Protein AF-X1L7J1-F1 (afdb_monomer_lite)

pLDDT: mean 72.81, std 17.95, range [30.34, 95.06]

Structure (mmCIF, N/CA/C/O backbone):
data_AF-X1L7J1-F1
#
_entry.id   AF-X1L7J1-F1
#
loop_
_atom_site.group_PDB
_atom_site.id
_atom_site.type_symbol
_atom_site.label_atom_id
_atom_site.label_alt_id
_atom_site.label_comp_id
_atom_site.label_asym_id
_atom_site.label_entity_id
_atom_site.label_seq_id
_atom_site.pdbx_PDB_ins_code
_atom_site.Cartn_x
_atom_site.Cartn_y
_atom_site.Cartn_z
_atom_site.occupancy
_atom_site.B_iso_or_equiv
_atom_site.auth_seq_id
_atom_site.auth_comp_id
_atom_site.auth_asym_id
_atom_site.auth_atom_id
_atom_site.pdbx_PDB_model_num
ATOM 1 N N . MET A 1 1 ? -18.473 1.301 -6.097 1.00 30.34 1 MET A N 1
ATOM 2 C CA . MET A 1 1 ? -18.808 -0.123 -5.859 1.00 30.34 1 MET A CA 1
ATOM 3 C C . MET A 1 1 ? -17.600 -0.811 -5.237 1.00 30.34 1 MET A C 1
ATOM 5 O O . MET A 1 1 ? -16.580 -0.928 -5.902 1.00 30.34 1 MET A O 1
ATOM 9 N N . ASN A 1 2 ? -17.683 -1.177 -3.953 1.00 40.56 2 ASN A N 1
ATOM 10 C CA . ASN A 1 2 ? -16.621 -1.883 -3.228 1.00 40.56 2 ASN A CA 1
ATOM 11 C C . ASN A 1 2 ? -16.881 -3.390 -3.310 1.00 40.56 2 ASN A C 1
ATOM 13 O O . ASN A 1 2 ? -17.842 -3.888 -2.729 1.00 40.56 2 ASN A O 1
ATOM 17 N N . GLU A 1 3 ? -16.037 -4.103 -4.049 1.00 46.47 3 GLU A N 1
ATOM 18 C CA . GLU A 1 3 ? -16.047 -5.565 -4.105 1.00 46.47 3 GLU A CA 1
ATOM 19 C C . GLU A 1 3 ? -15.583 -6.123 -2.753 1.00 46.47 3 GLU A C 1
ATOM 21 O O . GLU A 1 3 ? -14.427 -5.958 -2.358 1.00 46.47 3 GLU A O 1
ATOM 26 N N . LYS A 1 4 ? -16.515 -6.749 -2.026 1.00 43.47 4 LYS A N 1
ATOM 27 C CA . LYS A 1 4 ? -16.249 -7.493 -0.794 1.00 43.47 4 LYS A CA 1
ATOM 28 C C . LYS A 1 4 ? -15.445 -8.742 -1.152 1.00 43.47 4 LYS A C 1
ATOM 30 O O . LYS A 1 4 ? -16.001 -9.724 -1.636 1.00 43.47 4 LYS A O 1
ATOM 35 N N . THR A 1 5 ? -14.142 -8.721 -0.908 1.00 48.12 5 THR A N 1
ATOM 36 C CA . THR A 1 5 ? -13.304 -9.923 -0.953 1.00 48.12 5 THR A CA 1
ATOM 37 C C . THR A 1 5 ? -13.674 -10.800 0.245 1.00 48.12 5 THR A C 1
ATOM 39 O O . THR A 1 5 ? -13.237 -10.542 1.364 1.00 48.12 5 THR A O 1
ATOM 42 N N . LYS A 1 6 ? -14.561 -11.781 0.032 1.00 44.31 6 LYS A N 1
ATOM 43 C CA . LYS A 1 6 ? -14.998 -12.735 1.059 1.00 44.31 6 LYS A CA 1
ATOM 44 C C . LYS A 1 6 ? -13.890 -13.755 1.341 1.00 44.31 6 LYS A C 1
ATOM 46 O O . LYS A 1 6 ? -13.723 -14.712 0.594 1.00 44.31 6 LYS A O 1
ATOM 51 N N . THR A 1 7 ? -13.222 -13.594 2.473 1.00 47.16 7 THR A N 1
ATOM 52 C CA . THR A 1 7 ? -12.577 -14.681 3.219 1.00 47.16 7 THR A CA 1
ATOM 53 C C . THR A 1 7 ? -13.274 -14.733 4.578 1.00 47.16 7 THR A C 1
ATOM 55 O O . THR A 1 7 ? -13.132 -13.814 5.372 1.00 47.16 7 THR A O 1
ATOM 58 N N . GLY A 1 8 ? -14.129 -15.746 4.781 1.00 46.78 8 GLY A N 1
ATOM 59 C CA . GLY A 1 8 ? -14.805 -16.096 6.044 1.00 46.78 8 GLY A CA 1
ATOM 60 C C . GLY A 1 8 ? -15.305 -14.939 6.922 1.00 46.78 8 GLY A C 1
ATOM 61 O O . GLY A 1 8 ? -14.589 -14.508 7.809 1.00 46.78 8 GLY A O 1
ATOM 62 N N . ASN A 1 9 ? -16.548 -14.480 6.724 1.00 58.41 9 ASN A N 1
ATOM 63 C CA . ASN A 1 9 ? -17.326 -13.583 7.612 1.00 58.41 9 ASN A CA 1
ATOM 64 C C . ASN A 1 9 ? -16.696 -12.261 8.105 1.00 58.41 9 ASN A C 1
ATOM 66 O O . ASN A 1 9 ? -17.363 -11.521 8.824 1.00 58.41 9 ASN A O 1
ATOM 70 N N . MET A 1 10 ? -15.471 -11.913 7.717 1.00 72.38 10 MET A N 1
ATOM 71 C CA . MET A 1 10 ? -14.789 -10.719 8.210 1.00 72.38 10 MET A CA 1
ATOM 72 C C . MET A 1 10 ? -14.755 -9.642 7.122 1.00 72.38 10 MET A C 1
ATOM 74 O O . MET A 1 10 ? -14.238 -9.850 6.024 1.00 72.38 10 MET A O 1
ATOM 78 N N . GLU A 1 11 ? -15.346 -8.482 7.409 1.00 85.06 11 GLU A N 1
ATOM 79 C CA . GLU A 1 11 ? -15.427 -7.366 6.466 1.00 85.06 11 GLU A CA 1
ATOM 80 C C . GLU A 1 11 ? -14.115 -6.568 6.459 1.00 85.06 11 GLU A C 1
ATOM 82 O O . GLU A 1 11 ? -13.675 -6.049 7.486 1.00 85.06 11 GLU A O 1
ATOM 87 N N . PHE A 1 12 ? -13.475 -6.471 5.290 1.00 88.06 12 PHE A N 1
ATOM 88 C CA . PHE A 1 12 ? -12.299 -5.625 5.098 1.00 88.06 12 PHE A CA 1
ATOM 89 C C . PHE A 1 12 ? -12.711 -4.159 5.009 1.00 88.06 12 PHE A C 1
ATOM 91 O O . PHE A 1 12 ? -13.400 -3.750 4.072 1.00 88.06 12 PHE A O 1
ATOM 98 N N . ILE A 1 13 ? -12.248 -3.357 5.967 1.00 90.19 13 ILE A N 1
ATOM 99 C CA . ILE A 1 13 ? -12.476 -1.915 5.992 1.00 90.19 13 ILE A CA 1
ATOM 100 C C . ILE A 1 13 ? -11.232 -1.231 5.412 1.00 90.19 13 ILE A C 1
ATOM 102 O O . ILE A 1 13 ? -10.204 -1.157 6.096 1.00 90.19 13 ILE A O 1
ATOM 106 N N . PRO A 1 14 ? -11.286 -0.705 4.175 1.00 92.00 14 PRO A N 1
ATOM 107 C CA . PRO A 1 14 ? -10.146 -0.015 3.592 1.00 92.00 14 PRO A CA 1
ATOM 108 C C . PRO A 1 14 ? -9.857 1.285 4.350 1.00 92.00 14 PRO A C 1
ATOM 110 O O . PRO A 1 14 ? -10.757 2.081 4.647 1.00 92.00 14 PRO A O 1
ATOM 113 N N . LEU A 1 15 ? -8.579 1.506 4.657 1.00 90.75 15 LEU A N 1
ATOM 114 C CA . LEU A 1 15 ? -8.082 2.772 5.200 1.00 90.75 15 LEU A CA 1
ATOM 115 C C . LEU A 1 15 ? -7.403 3.622 4.133 1.00 90.75 15 LEU A C 1
ATOM 117 O O . LEU A 1 15 ? -7.338 4.839 4.281 1.00 90.75 15 LEU A O 1
ATOM 121 N N . THR A 1 16 ? -6.910 3.000 3.067 1.00 93.12 16 T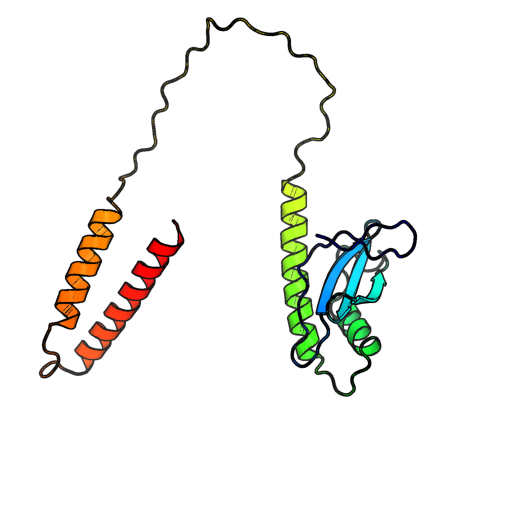HR A N 1
ATOM 122 C CA . THR A 1 16 ? -6.204 3.681 1.983 1.00 93.12 16 THR A CA 1
ATOM 123 C C . THR A 1 16 ? -6.857 3.411 0.641 1.00 93.12 16 THR A C 1
ATOM 125 O O . THR A 1 16 ? -7.598 2.438 0.465 1.00 93.12 16 THR A O 1
ATOM 128 N N . ASN A 1 17 ? -6.500 4.237 -0.338 1.00 92.62 17 ASN A N 1
ATOM 129 C CA . ASN A 1 17 ? -6.729 3.908 -1.737 1.00 92.62 17 ASN A CA 1
ATOM 130 C C . ASN A 1 17 ? -5.793 2.770 -2.173 1.00 92.62 17 ASN A C 1
ATOM 132 O O . ASN A 1 17 ? -4.825 2.433 -1.484 1.00 92.62 17 ASN A O 1
ATOM 136 N N . ARG A 1 18 ? -6.104 2.164 -3.320 1.00 93.50 18 ARG A N 1
ATOM 137 C CA . ARG A 1 18 ? -5.236 1.181 -3.977 1.00 93.50 18 ARG A CA 1
ATOM 138 C C . ARG A 1 18 ? -4.086 1.933 -4.632 1.00 93.50 18 ARG A C 1
ATOM 140 O O . ARG A 1 18 ? -4.339 2.828 -5.435 1.00 93.50 18 ARG A O 1
ATOM 147 N N . LEU A 1 19 ? -2.849 1.585 -4.293 1.00 94.50 19 LEU A N 1
ATOM 148 C CA . LEU A 1 19 ? -1.670 2.234 -4.859 1.00 94.50 19 LEU A CA 1
ATOM 149 C C . LEU A 1 19 ? -0.811 1.212 -5.599 1.00 94.50 19 LEU A C 1
ATOM 151 O O . LEU A 1 19 ? -0.479 0.161 -5.053 1.00 94.50 19 LEU A O 1
ATOM 155 N N . GLY A 1 20 ? -0.471 1.526 -6.848 1.00 93.69 20 GLY A N 1
ATOM 156 C CA . GLY A 1 20 ? 0.389 0.690 -7.680 1.00 93.69 20 GLY A CA 1
ATOM 157 C C . GLY A 1 20 ? 1.827 0.646 -7.171 1.00 93.69 20 GLY A C 1
ATOM 158 O O . GLY A 1 20 ? 2.361 1.637 -6.663 1.00 93.69 20 GLY A O 1
ATOM 159 N N . ILE A 1 21 ? 2.463 -0.510 -7.327 1.00 92.12 21 ILE A N 1
ATOM 160 C CA . ILE A 1 21 ? 3.912 -0.644 -7.201 1.00 92.12 21 ILE A CA 1
ATOM 161 C C . ILE A 1 21 ? 4.504 -0.367 -8.581 1.00 92.12 21 ILE A C 1
ATOM 163 O O . ILE A 1 21 ? 4.191 -1.072 -9.543 1.00 92.12 21 ILE A O 1
ATOM 167 N N . SER A 1 22 ? 5.348 0.662 -8.673 1.00 89.12 22 SER A N 1
ATOM 168 C CA . SER A 1 22 ? 6.006 1.040 -9.928 1.00 89.12 22 SER A CA 1
ATOM 169 C C . SER A 1 22 ? 6.720 -0.156 -10.567 1.00 89.12 22 SER A C 1
ATOM 171 O O . SER A 1 22 ? 7.288 -0.984 -9.862 1.00 89.12 22 SER A O 1
ATOM 173 N N . GLY A 1 23 ? 6.653 -0.263 -11.894 1.00 86.56 23 GLY A N 1
ATOM 174 C CA . GLY A 1 23 ? 7.251 -1.373 -12.640 1.00 86.56 23 GLY A CA 1
ATOM 175 C C . GLY A 1 23 ? 6.495 -2.702 -12.543 1.00 86.56 23 GLY A C 1
ATOM 176 O O . GLY A 1 23 ? 6.968 -3.702 -13.073 1.00 86.56 23 GLY A O 1
ATOM 177 N N . THR A 1 24 ? 5.324 -2.746 -11.897 1.00 90.00 24 THR A N 1
ATOM 178 C CA . THR A 1 24 ? 4.537 -3.979 -11.774 1.00 90.00 24 THR A CA 1
ATOM 179 C C . THR A 1 24 ? 3.039 -3.734 -11.978 1.00 90.00 24 THR A C 1
ATOM 181 O O . THR A 1 24 ? 2.542 -2.624 -11.808 1.00 90.00 24 THR A O 1
ATOM 184 N N . SER A 1 25 ? 2.280 -4.792 -12.284 1.00 91.50 25 SER A N 1
ATOM 185 C CA . SER A 1 25 ? 0.808 -4.736 -12.336 1.00 91.50 25 SER A CA 1
ATOM 186 C C . SER A 1 25 ? 0.134 -4.869 -10.961 1.00 91.50 25 SER A C 1
ATOM 188 O O . SER A 1 25 ? -1.085 -5.052 -10.887 1.00 91.50 25 SER A O 1
ATOM 190 N N . TYR A 1 26 ? 0.920 -4.887 -9.883 1.00 93.88 26 TYR A N 1
ATOM 191 C CA . TYR A 1 26 ? 0.433 -5.143 -8.534 1.00 93.88 26 TYR A CA 1
ATOM 192 C C . TYR A 1 26 ? 0.136 -3.831 -7.814 1.00 93.88 26 TYR A C 1
ATOM 194 O O . TYR A 1 26 ? 0.819 -2.819 -7.978 1.00 93.88 26 TYR A O 1
ATOM 202 N N . MET A 1 27 ? -0.904 -3.864 -6.995 1.00 94.69 27 MET A N 1
ATOM 203 C CA . MET A 1 27 ? -1.355 -2.758 -6.168 1.00 94.69 27 MET A CA 1
ATOM 204 C C . MET A 1 27 ? -1.432 -3.219 -4.719 1.00 94.69 27 MET A C 1
ATOM 206 O O . MET A 1 27 ? -1.858 -4.339 -4.444 1.00 94.69 27 MET A O 1
ATOM 210 N N . ILE A 1 28 ? -1.060 -2.342 -3.795 1.00 94.62 28 ILE A N 1
ATOM 211 C CA . ILE A 1 28 ? -1.192 -2.579 -2.358 1.00 94.62 28 ILE A CA 1
ATOM 212 C C . ILE A 1 28 ? -2.292 -1.670 -1.814 1.00 94.62 28 ILE A C 1
ATOM 214 O O . ILE A 1 28 ? -2.432 -0.511 -2.217 1.00 94.62 28 ILE A O 1
ATOM 218 N N . GLN A 1 29 ? -3.075 -2.207 -0.886 1.00 95.06 29 GLN A N 1
ATOM 219 C CA . GLN A 1 29 ? -4.052 -1.465 -0.106 1.00 95.06 29 GLN A CA 1
ATOM 220 C C . GLN A 1 29 ? -3.916 -1.843 1.371 1.00 95.06 29 GLN A C 1
ATOM 222 O O . GLN A 1 29 ? -3.757 -3.017 1.699 1.00 95.06 29 GLN A O 1
ATOM 227 N N . LEU A 1 30 ? -3.985 -0.852 2.260 1.00 93.75 30 LEU A N 1
ATOM 228 C CA . LEU A 1 30 ? -4.004 -1.065 3.704 1.00 93.75 30 LEU A CA 1
ATOM 229 C C . LEU A 1 30 ? -5.421 -0.872 4.239 1.00 93.75 30 LEU A C 1
ATOM 231 O O . LEU A 1 30 ? -6.170 0.019 3.817 1.00 93.75 30 LEU A O 1
ATOM 235 N N . GLY A 1 31 ? -5.781 -1.702 5.205 1.00 91.94 31 GLY A N 1
ATOM 236 C CA . GLY A 1 31 ? -7.063 -1.629 5.879 1.00 91.94 31 GLY A CA 1
ATOM 237 C C . GLY A 1 31 ? -7.049 -2.346 7.214 1.00 91.94 31 GLY A C 1
ATOM 238 O O . GLY A 1 31 ? -5.995 -2.693 7.752 1.00 91.94 31 GLY A O 1
ATOM 239 N N . ILE A 1 32 ? -8.245 -2.543 7.749 1.00 90.00 32 ILE A N 1
ATOM 240 C CA . ILE A 1 32 ? -8.470 -3.210 9.024 1.00 90.00 32 ILE A CA 1
ATOM 241 C C . ILE A 1 32 ? -9.440 -4.369 8.812 1.00 90.00 32 ILE A C 1
ATOM 243 O O . ILE A 1 32 ? -10.464 -4.215 8.147 1.00 90.00 32 ILE A O 1
ATOM 247 N N . ILE A 1 33 ? -9.122 -5.508 9.424 1.00 90.44 33 ILE A N 1
ATOM 248 C CA . ILE A 1 33 ? -10.014 -6.660 9.587 1.00 90.44 33 ILE A CA 1
ATOM 249 C C . ILE A 1 33 ? -10.047 -6.997 11.070 1.00 90.44 33 ILE A C 1
ATOM 251 O O . ILE A 1 33 ? -8.993 -7.175 11.674 1.00 90.44 33 ILE A O 1
ATOM 255 N N . ASN A 1 34 ? -11.235 -7.060 11.677 1.00 87.12 34 ASN A N 1
ATOM 256 C CA . ASN A 1 34 ? -11.405 -7.362 13.107 1.00 87.12 34 ASN A CA 1
ATOM 257 C C . ASN A 1 34 ? -10.491 -6.535 14.025 1.00 87.12 34 ASN A C 1
ATOM 259 O O . ASN A 1 34 ? -9.851 -7.059 14.939 1.00 87.12 34 ASN A O 1
ATOM 263 N N . ASN A 1 35 ? -10.391 -5.234 13.750 1.00 85.19 35 ASN A N 1
ATOM 264 C CA . ASN A 1 35 ? -9.527 -4.315 14.489 1.00 85.19 35 ASN A CA 1
ATOM 265 C C . ASN A 1 35 ? -8.019 -4.661 14.438 1.00 85.19 35 ASN A C 1
ATOM 267 O O . ASN A 1 35 ? -7.248 -4.213 15.285 1.00 85.19 35 ASN A O 1
ATOM 271 N N . LYS A 1 36 ? -7.591 -5.462 13.454 1.00 88.50 36 LYS A N 1
ATOM 272 C CA . LYS A 1 36 ? -6.190 -5.767 13.147 1.00 88.50 36 LYS A CA 1
ATOM 273 C C . LYS A 1 36 ? -5.811 -5.170 11.801 1.00 88.50 36 LYS A C 1
ATOM 275 O O . LYS A 1 36 ? -6.584 -5.232 10.841 1.00 88.50 36 LYS A O 1
ATOM 280 N N . TRP A 1 37 ? -4.607 -4.618 11.715 1.00 90.00 37 TRP A N 1
ATOM 281 C CA . TRP A 1 37 ? -4.081 -4.129 10.447 1.00 90.00 37 TRP A CA 1
ATOM 282 C C . TRP A 1 37 ? -3.977 -5.260 9.443 1.00 90.00 37 TRP A C 1
ATOM 284 O O . TRP A 1 37 ? -3.560 -6.369 9.771 1.00 90.00 37 TRP A O 1
ATOM 294 N N . THR A 1 38 ? -4.365 -4.966 8.213 1.00 91.88 38 THR A N 1
ATOM 295 C CA . THR A 1 38 ? -4.336 -5.926 7.123 1.00 91.88 38 THR A CA 1
ATOM 296 C C . THR A 1 38 ? -3.824 -5.250 5.862 1.00 91.88 38 THR A C 1
ATOM 298 O O . THR A 1 38 ? -4.317 -4.188 5.472 1.00 91.88 38 THR A O 1
ATOM 301 N N . SER A 1 39 ? -2.845 -5.883 5.222 1.00 94.12 39 SER A N 1
ATOM 302 C CA . SER A 1 39 ? -2.385 -5.527 3.883 1.00 94.12 39 SER A CA 1
ATOM 303 C C . SER A 1 39 ? -3.057 -6.431 2.863 1.00 94.12 39 SER A C 1
ATOM 305 O O . SER A 1 39 ? -3.135 -7.645 3.051 1.00 94.12 39 SER A O 1
ATOM 307 N N . VAL A 1 40 ? -3.515 -5.841 1.766 1.00 94.31 40 VAL A N 1
ATOM 308 C CA . VAL A 1 40 ? -4.128 -6.554 0.647 1.00 94.31 40 VAL A CA 1
ATOM 309 C C . VAL A 1 40 ? -3.312 -6.285 -0.606 1.00 94.31 40 VAL A C 1
ATOM 311 O O . VAL A 1 40 ? -3.015 -5.132 -0.928 1.00 94.31 40 VAL A O 1
ATOM 314 N N . LEU A 1 41 ? -2.957 -7.359 -1.305 1.00 94.56 41 LEU A N 1
ATOM 315 C CA . LEU A 1 41 ? -2.269 -7.322 -2.586 1.00 94.56 41 LEU A CA 1
ATOM 316 C C . LEU A 1 41 ? -3.273 -7.625 -3.696 1.00 94.56 41 LEU A C 1
ATOM 318 O O . LEU A 1 41 ? -3.940 -8.664 -3.705 1.00 94.56 41 LEU A O 1
ATOM 322 N N . LEU A 1 42 ? -3.365 -6.709 -4.648 1.00 94.00 42 LEU A N 1
ATOM 323 C CA . LEU A 1 42 ? -4.331 -6.717 -5.736 1.00 94.00 42 LEU A CA 1
ATOM 324 C C . LEU A 1 42 ? -3.598 -6.738 -7.077 1.00 94.00 42 LEU A C 1
ATOM 326 O O . LEU A 1 42 ? -2.541 -6.128 -7.229 1.00 94.00 42 LEU A O 1
ATOM 330 N N . ARG A 1 43 ? -4.192 -7.384 -8.078 1.00 93.31 43 ARG A N 1
ATOM 331 C CA . ARG A 1 43 ? -3.793 -7.270 -9.486 1.00 93.31 43 ARG A CA 1
ATOM 332 C C . ARG A 1 43 ? -5.045 -7.016 -10.308 1.00 93.31 43 ARG A C 1
ATOM 334 O O . ARG A 1 43 ? -5.939 -7.859 -10.387 1.00 93.31 43 ARG A O 1
ATOM 341 N N . GLY A 1 44 ? -5.138 -5.813 -10.866 1.00 90.06 44 GLY A N 1
ATOM 342 C CA . GLY A 1 44 ? -6.387 -5.313 -11.439 1.00 90.06 44 GLY A CA 1
ATOM 343 C C . GLY A 1 44 ? -7.510 -5.301 -10.395 1.00 90.06 44 GLY A C 1
ATOM 344 O O . GLY A 1 44 ? -7.395 -4.650 -9.358 1.00 90.06 44 GLY A O 1
ATOM 345 N N . LYS A 1 45 ? -8.592 -6.038 -10.667 1.00 88.12 45 LYS A N 1
ATOM 346 C CA . LYS A 1 45 ? -9.740 -6.186 -9.753 1.00 88.12 45 LYS A CA 1
ATOM 347 C C . LYS A 1 45 ? -9.602 -7.369 -8.785 1.00 88.12 45 LYS A C 1
ATOM 349 O O . LYS A 1 45 ? -10.326 -7.437 -7.800 1.00 88.12 45 LYS A O 1
ATOM 354 N N . LYS A 1 46 ? -8.667 -8.290 -9.037 1.00 90.50 46 LYS A N 1
ATOM 355 C CA . LYS A 1 46 ? -8.532 -9.530 -8.267 1.00 90.50 46 LYS A CA 1
ATOM 356 C C . LYS A 1 46 ? -7.655 -9.317 -7.034 1.00 90.50 46 LYS A C 1
ATOM 358 O O . LYS A 1 46 ? -6.543 -8.800 -7.141 1.00 90.50 46 LYS A O 1
ATOM 363 N N . CYS A 1 47 ? -8.132 -9.773 -5.878 1.00 90.44 47 CYS A N 1
ATOM 364 C CA . CYS A 1 47 ? -7.306 -9.941 -4.685 1.00 90.44 47 CYS A CA 1
ATOM 365 C C . CYS A 1 47 ? -6.458 -11.202 -4.835 1.00 90.44 47 CYS A C 1
ATOM 367 O O . CYS A 1 47 ? -6.990 -12.283 -5.082 1.00 90.44 47 CYS A O 1
ATOM 369 N N . ILE A 1 48 ? -5.143 -11.049 -4.721 1.00 91.94 48 ILE A N 1
ATOM 370 C CA . ILE A 1 48 ? -4.191 -12.156 -4.833 1.00 91.94 48 ILE A CA 1
ATOM 371 C C . ILE A 1 48 ? -3.909 -12.726 -3.457 1.00 91.94 48 ILE A C 1
ATOM 373 O O . ILE A 1 48 ? -3.938 -13.936 -3.268 1.00 91.94 48 ILE A O 1
ATOM 377 N N . ALA A 1 49 ? -3.629 -11.839 -2.507 1.00 91.94 49 ALA A N 1
ATOM 378 C CA . ALA A 1 49 ? -3.197 -12.222 -1.182 1.00 91.94 49 ALA A CA 1
ATOM 379 C C . ALA A 1 49 ? -3.597 -11.170 -0.161 1.00 91.94 49 ALA A C 1
ATOM 381 O O . ALA A 1 49 ? -3.717 -9.978 -0.459 1.00 91.94 49 ALA A O 1
ATOM 382 N N . LEU A 1 50 ? -3.760 -11.641 1.064 1.00 92.56 50 LEU A N 1
ATOM 383 C CA . LEU A 1 50 ? -4.157 -10.847 2.203 1.00 92.56 50 LEU A CA 1
ATOM 384 C C . LEU A 1 50 ? -3.314 -11.279 3.394 1.00 92.56 50 LEU A C 1
ATOM 386 O O . LEU A 1 50 ? -3.133 -12.473 3.616 1.00 92.56 50 LEU A O 1
ATOM 390 N N . ASN A 1 51 ? -2.806 -10.311 4.146 1.00 92.75 51 ASN A N 1
ATOM 391 C CA . ASN A 1 51 ? -2.014 -10.580 5.335 1.00 92.75 51 ASN A CA 1
ATOM 392 C C . ASN A 1 51 ? -2.471 -9.708 6.490 1.00 92.75 51 ASN A C 1
ATOM 394 O O . ASN A 1 51 ? -2.435 -8.479 6.403 1.00 92.75 51 ASN A O 1
ATOM 398 N N . THR A 1 52 ? -2.897 -10.363 7.563 1.00 91.12 52 THR A N 1
ATOM 399 C CA . THR A 1 52 ? -3.350 -9.719 8.792 1.00 91.12 52 THR A CA 1
ATOM 400 C C . THR A 1 52 ? -2.230 -9.773 9.819 1.00 91.12 52 THR A C 1
ATOM 402 O O . THR A 1 52 ? -1.731 -10.844 10.150 1.00 91.12 52 THR A O 1
ATOM 405 N N . TYR A 1 53 ? -1.844 -8.611 10.336 1.00 88.62 53 TYR A N 1
ATOM 406 C CA . TYR A 1 53 ? -0.777 -8.490 11.324 1.00 88.62 53 TYR A CA 1
ATOM 407 C C . TYR A 1 53 ? -1.349 -8.661 12.737 1.00 88.62 53 TYR A C 1
ATOM 409 O O . TYR A 1 53 ? -2.403 -8.107 13.067 1.00 88.62 53 TYR A O 1
ATOM 417 N N . SER A 1 54 ? -0.660 -9.435 13.577 1.00 80.69 54 SER A N 1
ATOM 418 C CA . SER A 1 54 ? -1.001 -9.587 14.997 1.00 80.69 54 SER A CA 1
ATOM 419 C C . SER A 1 54 ? -0.839 -8.268 15.764 1.00 80.69 54 SER A C 1
ATOM 421 O O . SER A 1 54 ? -0.114 -7.370 15.337 1.00 80.69 54 SER A O 1
ATOM 423 N N . LYS A 1 55 ? -1.533 -8.141 16.905 1.00 66.62 55 LYS A N 1
ATOM 424 C CA . LYS A 1 55 ? -1.518 -6.927 17.747 1.00 66.62 55 LYS A CA 1
ATOM 425 C C . LYS A 1 55 ? -0.173 -6.669 18.434 1.00 66.62 55 LYS A C 1
ATOM 427 O O . LYS A 1 55 ? 0.037 -5.569 18.933 1.00 66.62 55 LYS A O 1
ATOM 432 N N . ASP A 1 56 ? 0.734 -7.640 18.414 1.00 62.84 56 ASP A N 1
ATOM 433 C CA . ASP A 1 56 ? 2.032 -7.568 19.095 1.00 62.84 56 ASP A CA 1
ATOM 434 C C . ASP A 1 56 ? 2.940 -6.464 18.519 1.00 62.84 56 ASP A C 1
ATOM 436 O O . ASP A 1 56 ? 3.888 -6.029 19.162 1.00 62.84 56 ASP A O 1
ATOM 440 N N . TYR A 1 57 ? 2.614 -5.951 17.326 1.00 56.28 57 TYR A N 1
ATOM 441 C CA . TYR A 1 57 ? 3.348 -4.883 16.641 1.00 56.28 57 TYR A CA 1
ATOM 442 C C . TYR A 1 57 ? 2.875 -3.455 16.986 1.00 56.28 57 TYR A C 1
ATOM 444 O O . TYR A 1 57 ? 3.315 -2.499 16.349 1.00 56.28 57 TYR A O 1
ATOM 452 N N . GLY A 1 58 ? 1.990 -3.286 17.974 1.00 63.09 58 GLY A N 1
ATOM 453 C CA . GLY A 1 58 ? 1.466 -1.979 18.379 1.00 63.09 58 GLY A CA 1
ATOM 454 C C . GLY A 1 58 ? 0.364 -1.433 17.461 1.00 63.09 58 GLY A C 1
ATOM 455 O O . GLY A 1 58 ? -0.366 -2.175 16.802 1.00 63.09 58 GLY A O 1
ATOM 456 N N . ASP A 1 59 ? 0.217 -0.105 17.440 1.00 72.50 59 ASP A N 1
ATOM 457 C CA . ASP A 1 59 ? -0.895 0.609 16.793 1.00 72.50 59 ASP A CA 1
ATOM 458 C C . ASP A 1 59 ? -0.794 0.649 15.248 1.00 72.50 59 ASP A C 1
ATOM 460 O O . ASP A 1 59 ? -1.756 1.054 14.585 1.00 72.50 59 ASP A O 1
ATOM 464 N N . MET A 1 60 ? 0.353 0.234 14.676 1.00 81.12 60 MET A N 1
ATOM 465 C CA . MET A 1 60 ? 0.640 0.138 13.235 1.00 81.12 60 MET A CA 1
ATOM 466 C C . MET A 1 60 ? 1.770 -0.876 12.936 1.00 81.12 60 MET A C 1
ATOM 468 O O . MET A 1 60 ? 2.811 -0.818 13.586 1.00 81.12 60 MET A O 1
ATOM 472 N N . PRO A 1 61 ? 1.628 -1.769 11.933 1.00 83.12 61 PRO A N 1
ATOM 473 C CA . PRO A 1 61 ? 2.666 -2.737 11.579 1.00 83.12 61 PRO A CA 1
ATOM 474 C C . PRO A 1 61 ? 3.942 -2.066 11.057 1.00 83.12 61 PRO A C 1
ATOM 476 O O . PRO A 1 61 ? 3.892 -1.060 10.344 1.00 83.12 61 PRO A O 1
ATOM 479 N N . ASN A 1 62 ? 5.098 -2.667 11.358 1.00 89.19 62 ASN A N 1
ATOM 480 C CA . ASN A 1 62 ? 6.385 -2.203 10.843 1.00 89.19 62 ASN A CA 1
ATOM 481 C C . ASN A 1 62 ? 6.389 -2.227 9.304 1.00 89.19 62 ASN A C 1
ATOM 483 O O . ASN A 1 62 ? 6.040 -3.232 8.677 1.00 89.19 62 ASN A O 1
ATOM 487 N N . ILE A 1 63 ? 6.857 -1.133 8.703 1.00 90.69 63 ILE A N 1
ATOM 488 C CA . ILE A 1 63 ? 6.995 -0.959 7.252 1.00 90.69 63 ILE A CA 1
ATOM 489 C C . ILE A 1 63 ? 7.746 -2.139 6.625 1.00 90.69 63 ILE A C 1
ATOM 491 O O . ILE A 1 63 ? 7.328 -2.661 5.591 1.00 90.69 63 ILE A O 1
ATOM 495 N N . ASN A 1 64 ? 8.818 -2.598 7.271 1.00 91.50 64 ASN A N 1
ATOM 496 C CA . ASN A 1 64 ? 9.651 -3.681 6.756 1.00 91.50 64 ASN A CA 1
ATOM 497 C C . ASN A 1 64 ? 8.890 -5.013 6.686 1.00 91.50 64 ASN A C 1
ATOM 499 O O . ASN A 1 64 ? 9.098 -5.775 5.748 1.00 91.50 64 ASN A O 1
ATOM 503 N N . HIS A 1 65 ? 7.952 -5.276 7.604 1.00 91.19 65 HIS A N 1
ATOM 504 C CA . HIS A 1 65 ? 7.116 -6.478 7.534 1.00 91.19 65 HIS A CA 1
ATOM 505 C C . HIS A 1 65 ? 6.161 -6.439 6.340 1.00 91.19 65 HIS A C 1
ATOM 507 O O . HIS A 1 65 ? 5.960 -7.461 5.687 1.00 91.19 65 HIS A O 1
ATOM 513 N N . ILE A 1 66 ? 5.600 -5.269 6.018 1.00 92.19 66 ILE A N 1
ATOM 514 C CA . ILE A 1 66 ? 4.746 -5.105 4.833 1.00 92.19 66 ILE A CA 1
ATOM 515 C C . ILE A 1 66 ? 5.564 -5.310 3.556 1.00 92.19 66 ILE A C 1
ATOM 517 O O . ILE A 1 66 ? 5.112 -6.009 2.651 1.00 92.19 66 ILE A O 1
ATOM 521 N N . ILE A 1 67 ? 6.770 -4.736 3.495 1.00 92.94 67 ILE A N 1
ATOM 522 C CA . ILE A 1 67 ? 7.663 -4.867 2.337 1.00 92.94 67 ILE A CA 1
ATOM 523 C C . ILE A 1 67 ? 8.074 -6.327 2.134 1.00 92.94 67 ILE A C 1
ATOM 525 O O . ILE A 1 67 ? 7.912 -6.844 1.033 1.00 92.94 67 ILE A O 1
ATOM 529 N N . ASN A 1 68 ? 8.553 -7.000 3.184 1.00 92.69 68 ASN A N 1
ATOM 530 C CA . ASN A 1 68 ? 8.992 -8.395 3.102 1.00 92.69 68 ASN A CA 1
ATOM 531 C C . ASN A 1 68 ? 7.843 -9.318 2.696 1.00 92.69 68 ASN A C 1
ATOM 533 O O . ASN A 1 68 ? 8.008 -10.177 1.835 1.00 92.69 68 ASN A O 1
ATOM 537 N N . TRP A 1 69 ? 6.655 -9.101 3.265 1.00 93.69 69 TRP A N 1
ATOM 538 C CA . TRP A 1 69 ? 5.464 -9.827 2.848 1.00 93.69 69 TRP A CA 1
ATOM 539 C C . TRP A 1 69 ? 5.144 -9.596 1.363 1.00 93.69 69 TRP A C 1
ATOM 541 O O . TRP A 1 69 ? 4.921 -10.562 0.635 1.00 93.69 69 TRP A O 1
ATOM 551 N N . ALA A 1 70 ? 5.164 -8.346 0.890 1.00 92.06 70 ALA A N 1
ATOM 552 C CA . ALA A 1 70 ? 4.886 -8.030 -0.509 1.00 92.06 70 ALA A CA 1
ATOM 553 C C . ALA A 1 70 ? 5.912 -8.668 -1.462 1.00 92.06 70 ALA A C 1
ATOM 555 O O . ALA A 1 70 ? 5.515 -9.245 -2.471 1.00 92.06 70 ALA A O 1
ATOM 556 N N . LEU A 1 71 ? 7.205 -8.624 -1.123 1.00 92.06 71 LEU A N 1
ATOM 557 C CA . LEU A 1 71 ? 8.275 -9.255 -1.902 1.00 92.06 71 LEU A CA 1
ATOM 558 C C . LEU A 1 71 ? 8.093 -10.773 -2.011 1.00 92.06 71 LEU A C 1
ATOM 560 O O . LEU A 1 71 ? 8.203 -11.314 -3.103 1.00 92.06 71 LEU A O 1
ATOM 564 N N . ASN A 1 72 ? 7.749 -11.442 -0.908 1.00 91.50 72 ASN A N 1
ATOM 565 C CA . ASN A 1 72 ? 7.549 -12.895 -0.892 1.00 91.50 72 ASN A CA 1
ATOM 566 C C . ASN A 1 72 ? 6.262 -13.336 -1.604 1.00 91.50 72 ASN A C 1
ATOM 568 O O . ASN A 1 72 ? 6.132 -14.489 -2.000 1.00 91.50 72 ASN A O 1
ATOM 572 N N . THR A 1 73 ? 5.290 -12.433 -1.734 1.00 91.44 73 THR A N 1
ATOM 573 C CA . THR A 1 73 ? 3.973 -12.746 -2.301 1.00 91.44 73 THR A CA 1
ATOM 574 C C . THR A 1 73 ? 3.908 -12.492 -3.805 1.00 91.44 73 THR A C 1
ATOM 576 O O . THR A 1 73 ? 3.138 -13.146 -4.508 1.00 91.44 73 THR A O 1
ATOM 579 N N . ILE A 1 74 ? 4.668 -11.520 -4.318 1.00 90.12 74 ILE A N 1
ATOM 580 C CA . ILE A 1 74 ? 4.642 -11.181 -5.739 1.00 90.12 74 ILE A CA 1
ATOM 581 C C . ILE A 1 74 ? 5.544 -12.163 -6.508 1.00 90.12 74 ILE A C 1
ATOM 583 O O . ILE A 1 74 ? 6.752 -12.169 -6.287 1.00 90.12 74 ILE A O 1
ATOM 587 N N . PRO A 1 75 ? 5.010 -12.936 -7.472 1.00 84.88 75 PRO A N 1
ATOM 588 C CA . PRO A 1 75 ? 5.786 -13.885 -8.270 1.00 84.88 75 PRO A CA 1
ATOM 589 C C . PRO A 1 75 ? 6.542 -13.177 -9.410 1.00 84.88 75 PRO A C 1
ATOM 591 O O . PRO A 1 75 ? 6.403 -13.543 -10.575 1.00 84.88 75 PRO A O 1
ATOM 594 N N . VAL A 1 76 ? 7.277 -12.103 -9.107 1.00 83.62 76 VAL A N 1
ATOM 595 C CA . VAL A 1 76 ? 8.105 -11.379 -10.083 1.00 83.62 76 VAL A CA 1
ATOM 596 C C . VAL A 1 76 ? 9.542 -11.359 -9.563 1.00 83.62 76 VAL A C 1
ATOM 598 O O . VAL A 1 76 ? 9.780 -10.829 -8.477 1.00 83.62 76 VAL A O 1
ATOM 601 N N . PRO A 1 77 ? 10.508 -11.923 -10.307 1.00 76.81 77 PRO A N 1
ATOM 602 C CA . PRO A 1 77 ? 11.909 -11.842 -9.922 1.00 76.81 77 PRO A CA 1
ATOM 603 C C . PRO A 1 77 ? 12.402 -10.388 -10.009 1.00 76.81 77 PRO A C 1
ATOM 605 O O . PRO A 1 77 ? 11.981 -9.631 -10.882 1.00 76.81 77 PRO A O 1
ATOM 608 N N . ASN A 1 78 ? 13.319 -10.004 -9.117 1.00 82.25 78 ASN A N 1
ATOM 609 C CA . ASN A 1 78 ? 14.029 -8.715 -9.137 1.00 82.25 78 ASN A CA 1
ATOM 610 C C . ASN A 1 78 ? 13.157 -7.450 -8.997 1.00 82.25 78 ASN A C 1
ATOM 612 O O . ASN A 1 78 ? 13.486 -6.396 -9.544 1.00 82.25 78 ASN A O 1
ATOM 616 N N . ILE A 1 79 ? 12.065 -7.503 -8.229 1.00 87.44 79 ILE A N 1
ATOM 617 C CA . ILE A 1 79 ? 11.336 -6.279 -7.864 1.00 87.44 79 ILE A CA 1
ATOM 618 C C . ILE A 1 79 ? 12.229 -5.393 -6.999 1.00 87.44 79 ILE A C 1
ATOM 620 O O . ILE A 1 79 ? 12.810 -5.853 -6.019 1.00 87.44 79 ILE A O 1
ATOM 624 N N . ASN A 1 80 ? 12.279 -4.099 -7.311 1.00 89.81 80 ASN A N 1
ATOM 625 C CA . ASN A 1 80 ? 13.024 -3.136 -6.515 1.00 89.81 80 ASN A CA 1
ATOM 626 C C . ASN A 1 80 ? 12.330 -2.882 -5.155 1.00 89.81 80 ASN A C 1
ATOM 628 O O . ASN A 1 80 ? 11.263 -2.251 -5.121 1.00 89.81 80 ASN A O 1
ATOM 632 N N . PRO A 1 81 ? 12.942 -3.256 -4.012 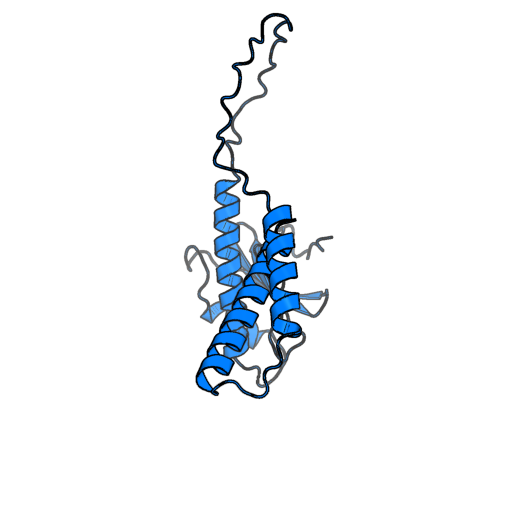1.00 91.50 81 PRO A N 1
ATOM 633 C CA . PRO A 1 81 ? 12.345 -3.047 -2.691 1.00 91.50 81 PRO A CA 1
ATOM 634 C C . PRO A 1 81 ? 12.091 -1.570 -2.368 1.00 91.50 81 PRO A C 1
ATOM 636 O O . PRO A 1 81 ? 11.157 -1.242 -1.635 1.00 91.50 81 PRO A O 1
ATOM 639 N N . GLN A 1 82 ? 12.882 -0.653 -2.937 1.00 92.69 82 GLN A N 1
ATOM 640 C CA . GLN A 1 82 ? 12.719 0.786 -2.716 1.00 92.69 82 GLN A CA 1
ATOM 641 C C . GLN A 1 82 ? 11.419 1.315 -3.322 1.00 92.69 82 GLN A C 1
ATOM 643 O O . GLN A 1 82 ? 10.809 2.233 -2.772 1.00 92.69 82 GLN A O 1
ATOM 648 N N . GLN A 1 83 ? 10.965 0.736 -4.436 1.00 91.44 83 GLN A N 1
ATOM 649 C CA . GLN A 1 83 ? 9.699 1.128 -5.054 1.00 91.44 83 GLN A CA 1
ATOM 650 C C . GLN A 1 83 ? 8.521 0.706 -4.174 1.00 91.44 83 GLN A C 1
ATOM 652 O O . GLN A 1 83 ? 7.660 1.535 -3.879 1.00 91.44 83 GLN A O 1
ATOM 657 N N . ILE A 1 84 ? 8.543 -0.527 -3.657 1.00 92.44 84 ILE A N 1
ATOM 658 C CA . ILE A 1 84 ? 7.548 -1.000 -2.684 1.00 92.44 84 ILE A CA 1
ATOM 659 C C . ILE A 1 84 ? 7.579 -0.115 -1.436 1.00 92.44 84 ILE A C 1
ATOM 661 O O . ILE A 1 84 ? 6.532 0.339 -0.979 1.00 92.44 84 ILE A O 1
ATOM 665 N N . ARG A 1 85 ? 8.769 0.204 -0.912 1.00 94.56 85 ARG A N 1
ATOM 666 C CA . ARG A 1 85 ? 8.925 1.062 0.270 1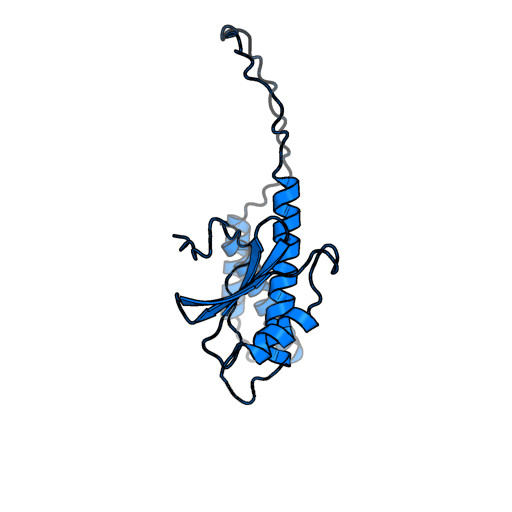.00 94.56 85 ARG A CA 1
ATOM 667 C C . ARG A 1 85 ? 8.273 2.430 0.092 1.00 94.56 85 ARG A C 1
ATOM 669 O O . ARG A 1 85 ? 7.547 2.858 0.987 1.00 94.56 85 ARG A O 1
ATOM 676 N N . LYS A 1 86 ? 8.488 3.100 -1.046 1.00 94.44 86 LYS A N 1
ATOM 677 C CA . LYS A 1 86 ? 7.862 4.401 -1.347 1.00 94.44 86 LYS A CA 1
ATOM 678 C C . LYS A 1 86 ? 6.335 4.292 -1.360 1.00 94.44 86 LYS A C 1
ATOM 680 O O . LYS A 1 86 ? 5.661 5.092 -0.712 1.00 94.44 86 LYS A O 1
ATOM 685 N N . THR A 1 87 ? 5.798 3.273 -2.030 1.00 93.81 87 THR A N 1
ATOM 686 C CA . THR A 1 87 ? 4.355 2.993 -2.069 1.00 93.81 87 THR A CA 1
ATOM 687 C C . THR A 1 87 ? 3.801 2.751 -0.661 1.00 93.81 87 THR A C 1
ATOM 689 O O . THR A 1 87 ? 2.837 3.400 -0.258 1.00 93.81 87 THR A O 1
ATOM 692 N N . VAL A 1 88 ? 4.438 1.888 0.133 1.00 94.38 88 VAL A N 1
ATOM 693 C CA . VAL A 1 88 ? 4.005 1.567 1.503 1.00 94.38 88 VAL A CA 1
ATOM 694 C C . VAL A 1 88 ? 4.071 2.795 2.418 1.00 94.38 88 VAL A C 1
ATOM 696 O O . VAL A 1 88 ? 3.136 3.035 3.177 1.00 94.38 88 VAL A O 1
ATOM 699 N N . GLN A 1 89 ? 5.117 3.621 2.327 1.00 94.56 89 GLN A N 1
ATOM 700 C CA . GLN A 1 89 ? 5.225 4.858 3.112 1.00 94.56 89 GLN A CA 1
ATOM 701 C C . GLN A 1 89 ? 4.092 5.846 2.807 1.00 94.56 89 GLN A C 1
ATOM 703 O O . GLN A 1 89 ? 3.553 6.470 3.723 1.00 94.56 89 GLN A O 1
ATOM 708 N N . LEU A 1 90 ? 3.712 5.988 1.535 1.00 94.12 90 LEU A N 1
ATOM 709 C CA . LEU A 1 90 ? 2.579 6.827 1.139 1.00 94.12 90 LEU A CA 1
ATOM 710 C C . LEU A 1 90 ? 1.256 6.269 1.668 1.00 94.12 90 LEU A C 1
ATOM 712 O O . LEU A 1 90 ? 0.453 7.026 2.214 1.00 94.12 90 LEU A O 1
ATOM 716 N N . LEU A 1 91 ? 1.056 4.953 1.564 1.00 93.69 91 LEU A N 1
ATOM 717 C CA . LEU A 1 91 ? -0.130 4.281 2.094 1.00 93.69 91 LEU A CA 1
ATOM 718 C C . LEU A 1 91 ? -0.246 4.459 3.608 1.00 93.69 91 LEU A C 1
ATOM 720 O O . LEU A 1 91 ? -1.319 4.787 4.099 1.00 93.69 91 LEU A O 1
ATOM 724 N N . ILE A 1 92 ? 0.852 4.330 4.346 1.00 92.31 92 ILE A N 1
ATOM 725 C CA . ILE A 1 92 ? 0.877 4.554 5.795 1.00 92.31 92 ILE A CA 1
ATOM 726 C C . ILE A 1 92 ? 0.487 5.992 6.139 1.00 92.31 92 ILE A C 1
ATOM 728 O O . ILE A 1 92 ? -0.392 6.208 6.973 1.00 92.31 92 ILE A O 1
ATOM 732 N N . LYS A 1 93 ? 1.071 6.984 5.456 1.00 92.12 93 LYS A N 1
ATOM 733 C CA . LYS A 1 93 ? 0.705 8.395 5.652 1.00 92.12 93 LYS A CA 1
ATOM 734 C C . LYS A 1 93 ? -0.783 8.635 5.382 1.00 92.12 93 LYS A C 1
ATOM 736 O O . LYS A 1 93 ? -1.422 9.381 6.119 1.00 92.12 93 LYS A O 1
ATOM 741 N N . GLN A 1 94 ? -1.346 8.005 4.350 1.00 91.50 94 GLN A N 1
ATOM 742 C CA . GLN A 1 94 ? -2.782 8.081 4.061 1.00 91.50 94 GLN A CA 1
ATOM 743 C C . GLN A 1 94 ? -3.624 7.386 5.136 1.00 91.50 94 GLN A C 1
ATOM 745 O O . GLN A 1 94 ? -4.632 7.938 5.570 1.00 91.50 94 GLN A O 1
ATOM 750 N N . ALA A 1 95 ? -3.210 6.201 5.582 1.00 89.44 95 ALA A N 1
ATOM 751 C CA . ALA A 1 95 ? -3.940 5.415 6.564 1.00 89.44 95 ALA A CA 1
ATOM 752 C C . ALA A 1 95 ? -4.013 6.135 7.913 1.00 89.44 95 ALA A C 1
ATOM 754 O O . ALA A 1 95 ? -5.082 6.169 8.516 1.00 89.44 95 ALA A O 1
ATOM 755 N N . MET A 1 96 ? -2.915 6.762 8.347 1.00 88.44 96 MET A N 1
ATOM 756 C CA . MET A 1 96 ? -2.867 7.560 9.576 1.00 88.44 96 MET A CA 1
ATOM 757 C C . MET A 1 96 ? -3.799 8.771 9.492 1.00 88.44 96 MET A C 1
ATOM 759 O O . MET A 1 96 ? -4.688 8.906 10.329 1.00 88.44 96 MET A O 1
ATOM 763 N N . LYS A 1 97 ? -3.711 9.558 8.408 1.00 88.69 97 LYS A N 1
ATOM 764 C CA . LYS A 1 97 ? -4.621 10.694 8.168 1.00 88.69 97 LYS A CA 1
ATOM 765 C C . LYS A 1 97 ? -6.091 10.272 8.158 1.00 88.69 97 LYS A C 1
ATOM 767 O O . LYS A 1 97 ? -6.951 10.973 8.679 1.00 88.69 97 LYS A O 1
ATOM 772 N N . ASN A 1 98 ? -6.400 9.126 7.557 1.00 86.94 98 ASN A N 1
ATOM 773 C CA . ASN A 1 98 ? -7.771 8.631 7.483 1.00 86.94 98 ASN A CA 1
ATOM 774 C C . ASN A 1 98 ? -8.247 8.023 8.812 1.00 86.94 98 ASN A C 1
ATOM 776 O O . ASN A 1 98 ? -9.439 8.089 9.106 1.00 86.94 98 ASN A O 1
ATOM 780 N N . LYS A 1 99 ? -7.346 7.456 9.624 1.00 80.38 99 LYS A N 1
ATOM 781 C CA . LYS A 1 99 ? -7.641 6.973 10.983 1.00 80.38 99 LYS A CA 1
ATOM 782 C C . LYS A 1 99 ? -7.946 8.150 11.917 1.00 80.38 99 LYS A C 1
ATOM 784 O O . LYS A 1 99 ? -8.908 8.063 12.671 1.00 80.38 99 LYS A O 1
ATOM 789 N N . GLU A 1 100 ? -7.199 9.250 11.818 1.00 76.94 100 GLU A N 1
ATOM 790 C CA . GLU A 1 100 ? -7.429 10.496 12.572 1.00 76.94 100 GLU A CA 1
ATOM 791 C C . GLU A 1 100 ? -8.768 11.144 12.205 1.00 76.94 100 GLU A C 1
ATOM 793 O O . GLU A 1 100 ? -9.620 11.321 13.071 1.00 76.94 100 GLU A O 1
ATOM 798 N N . LYS A 1 101 ? -9.032 11.351 10.910 1.00 75.06 101 LYS A N 1
ATOM 799 C CA . LYS A 1 101 ? -10.325 11.882 10.440 1.00 75.06 101 LYS A CA 1
ATOM 800 C C . LYS A 1 101 ? -11.516 11.029 10.879 1.00 75.06 101 LYS A C 1
ATOM 802 O O . LYS A 1 101 ? -12.570 11.551 11.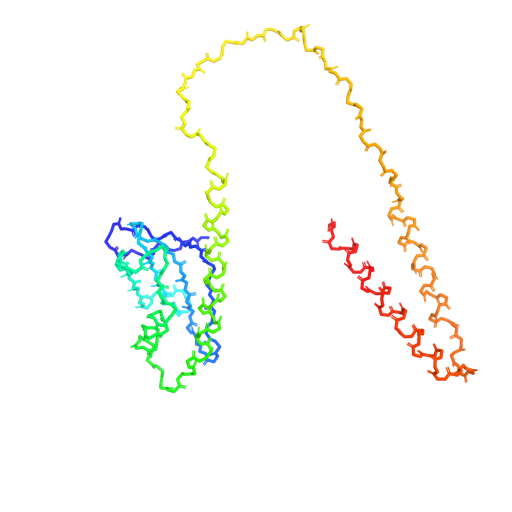221 1.00 75.06 101 LYS A O 1
ATOM 807 N N . LYS A 1 102 ? -11.369 9.699 10.884 1.00 66.31 102 LYS A N 1
ATOM 808 C CA . LYS A 1 102 ? -12.421 8.795 11.373 1.00 66.31 102 LYS A CA 1
ATOM 809 C C . LYS A 1 102 ? -12.621 8.869 12.889 1.00 66.31 102 LYS A C 1
ATOM 811 O O . LYS A 1 102 ? -13.707 8.522 13.332 1.00 66.31 102 LYS A O 1
ATOM 816 N N . ARG A 1 103 ? -11.621 9.295 13.670 1.00 60.00 103 ARG A N 1
ATOM 817 C CA . ARG A 1 103 ? -11.767 9.547 15.115 1.00 60.00 103 ARG A CA 1
ATOM 818 C C . ARG A 1 103 ? -12.505 10.863 15.379 1.00 60.00 103 ARG A C 1
ATOM 820 O O . ARG A 1 103 ? -13.355 10.893 16.257 1.00 60.00 103 ARG A O 1
ATOM 827 N N . GLU A 1 104 ? -12.245 11.903 14.588 1.00 53.81 104 GLU A N 1
ATOM 828 C CA . GLU A 1 104 ? -12.921 13.209 14.704 1.00 53.81 104 GLU A CA 1
ATOM 829 C C . GLU A 1 104 ? -14.404 13.159 14.290 1.00 53.81 104 GLU A C 1
ATOM 831 O O . GLU A 1 104 ? -15.228 13.901 14.813 1.00 53.81 104 GLU A O 1
ATOM 836 N N . LEU A 1 105 ? -14.768 12.239 13.390 1.00 50.84 105 LEU A N 1
ATOM 837 C CA . LEU A 1 105 ? -16.141 12.029 12.914 1.00 50.84 105 LEU A CA 1
ATOM 838 C C . LEU A 1 105 ? -16.971 11.062 13.778 1.00 50.84 105 LEU A C 1
ATOM 840 O O . LEU A 1 105 ? -17.997 10.570 13.306 1.00 50.84 105 LEU A O 1
ATOM 844 N N . ILE A 1 106 ? -16.572 10.770 15.019 1.00 44.94 106 ILE A N 1
ATOM 845 C CA . ILE A 1 106 ? -17.445 10.094 15.994 1.00 44.94 106 ILE A CA 1
ATOM 846 C C . ILE A 1 106 ? -18.079 11.165 16.899 1.00 44.94 106 ILE A C 1
ATOM 848 O O . ILE A 1 106 ? -17.602 11.374 18.014 1.00 44.94 106 ILE A O 1
ATOM 852 N N . PRO A 1 107 ? -19.159 11.856 16.481 1.00 45.81 107 PRO A N 1
ATOM 853 C CA . PRO A 1 107 ? -20.003 12.550 17.432 1.00 45.81 107 PRO A CA 1
ATOM 854 C C . PRO A 1 107 ? -20.849 11.493 18.159 1.00 45.81 107 PRO A C 1
ATOM 856 O O . PRO A 1 107 ? -21.640 10.783 17.541 1.00 45.81 107 PRO A O 1
ATOM 859 N N . ILE A 1 108 ? -20.600 11.346 19.462 1.00 49.81 108 ILE A N 1
ATOM 860 C CA . ILE A 1 108 ? -21.516 10.891 20.525 1.00 49.81 108 ILE A CA 1
ATOM 861 C C . ILE A 1 108 ? -22.690 10.024 20.014 1.00 49.81 108 ILE A C 1
ATOM 863 O O . ILE A 1 108 ? -23.808 10.496 19.827 1.00 49.81 108 ILE A O 1
ATOM 867 N N . LYS A 1 109 ? -22.462 8.716 19.835 1.00 47.91 109 LYS A N 1
ATOM 868 C CA . LYS A 1 109 ? -23.530 7.706 19.670 1.00 47.91 109 LYS A CA 1
ATOM 869 C C . LYS A 1 109 ? -24.178 7.333 21.013 1.00 47.91 109 LYS A C 1
ATOM 871 O O . LYS A 1 109 ? -24.459 6.170 21.277 1.00 47.91 109 LYS A O 1
ATOM 876 N N . GLU A 1 110 ? -24.437 8.325 21.851 1.00 52.28 110 GLU A N 1
ATOM 877 C CA . GLU A 1 110 ? -25.265 8.182 23.044 1.00 52.28 110 GLU A CA 1
ATOM 878 C C . GLU A 1 110 ? -26.219 9.365 23.123 1.00 52.28 110 GLU A C 1
ATOM 880 O O . GLU A 1 110 ? -25.974 10.348 23.804 1.00 52.28 110 GLU A O 1
ATOM 885 N N . THR A 1 111 ? -27.344 9.277 22.427 1.00 45.53 111 THR A N 1
ATOM 886 C CA . THR A 1 111 ? -28.579 9.854 22.955 1.00 45.53 111 THR A CA 1
ATOM 887 C C . THR A 1 111 ? -29.730 8.959 22.539 1.00 45.53 111 THR A C 1
ATOM 889 O O . THR A 1 111 ? -29.996 8.714 21.364 1.00 45.53 111 THR A O 1
ATOM 892 N N . LYS A 1 112 ? -30.362 8.404 23.572 1.00 46.03 112 LYS A N 1
ATOM 893 C CA . LYS A 1 112 ? -31.655 7.733 23.546 1.00 46.03 112 LYS A CA 1
ATOM 894 C C . LYS A 1 112 ? -32.643 8.548 22.709 1.00 46.03 112 LYS A C 1
ATOM 896 O O . LYS A 1 112 ? -32.608 9.774 22.724 1.00 46.03 112 LYS A O 1
ATOM 901 N N . SER A 1 113 ? -33.552 7.856 22.034 1.00 45.25 113 SER A N 1
ATOM 902 C CA . SER A 1 113 ? -34.733 8.428 21.392 1.00 45.25 113 SER A CA 1
ATOM 903 C C . SER A 1 113 ? -35.562 9.236 22.400 1.00 45.25 113 SER A C 1
ATOM 905 O O . SER A 1 113 ? -36.436 8.690 23.074 1.00 45.25 113 SER A O 1
ATOM 907 N N . VAL A 1 114 ? -35.279 10.529 22.531 1.00 47.94 114 VAL A N 1
ATOM 908 C CA . VAL A 1 114 ? -36.139 11.477 23.237 1.00 47.94 114 VAL A CA 1
ATOM 909 C C . VAL A 1 114 ? -37.093 12.042 22.192 1.00 47.94 114 VAL A C 1
ATOM 911 O O . VAL A 1 114 ? -36.673 12.714 21.252 1.00 47.94 114 VAL A O 1
ATOM 914 N N . LYS A 1 115 ? -38.380 11.703 22.319 1.00 55.69 115 LYS A N 1
ATOM 915 C CA . LYS A 1 115 ? -39.457 12.338 21.554 1.00 55.69 115 LYS A CA 1
ATOM 916 C C . LYS A 1 115 ? -39.466 13.818 21.940 1.00 55.69 115 LYS A C 1
ATOM 918 O O . LYS A 1 115 ? -39.693 14.134 23.101 1.00 55.69 115 LYS A O 1
ATOM 923 N N . LEU A 1 116 ? -39.165 14.698 20.991 1.00 51.88 116 LEU A N 1
ATOM 924 C CA . LEU A 1 116 ? -39.264 16.140 21.191 1.00 51.88 116 LEU A CA 1
ATOM 925 C C . LEU A 1 116 ? -40.721 16.560 20.980 1.00 51.88 116 LEU A C 1
ATOM 927 O O . LEU A 1 116 ? -41.285 16.318 19.913 1.00 51.88 116 LEU A O 1
ATOM 931 N N . GLU A 1 117 ? -41.321 17.161 22.003 1.00 54.97 117 GLU A N 1
ATOM 932 C CA . GLU A 1 117 ? -42.603 17.855 21.896 1.00 54.97 117 GLU A CA 1
ATOM 933 C C . GLU A 1 117 ? -42.437 19.106 21.019 1.00 54.97 117 GLU A C 1
ATOM 935 O O . GLU A 1 117 ? -41.478 19.870 21.152 1.00 54.97 117 GLU A O 1
ATOM 940 N N . THR A 1 118 ? -43.356 19.295 20.076 1.00 51.22 118 THR A N 1
ATOM 941 C CA . THR A 1 118 ? -43.392 20.433 19.151 1.00 51.22 118 THR A CA 1
ATOM 942 C C . THR A 1 118 ? -43.713 21.731 19.887 1.00 51.22 118 THR A C 1
ATOM 944 O O . THR A 1 118 ? -44.826 21.911 20.374 1.00 51.22 118 THR A O 1
ATOM 947 N N . ILE A 1 119 ? -42.753 22.657 19.910 1.00 49.94 119 ILE A N 1
ATOM 948 C CA . ILE A 1 119 ? -42.934 24.033 20.392 1.00 49.94 119 ILE A CA 1
ATOM 949 C C . ILE A 1 119 ? -43.621 24.859 19.280 1.00 49.94 119 ILE A C 1
ATOM 951 O O . ILE A 1 119 ? -43.175 24.795 18.129 1.00 49.94 119 ILE A O 1
ATOM 955 N N . PRO A 1 120 ? -44.694 25.623 19.569 1.00 51.78 120 PRO A N 1
ATOM 956 C CA . PRO A 1 120 ? -45.415 26.411 18.570 1.00 51.78 120 PRO A CA 1
ATOM 957 C C . PRO A 1 120 ? -44.591 27.589 18.021 1.00 51.78 120 PRO A C 1
ATOM 959 O O . PRO A 1 120 ? -43.798 28.225 18.710 1.00 51.78 120 PRO A O 1
ATOM 962 N N . HIS A 1 121 ? -44.807 27.870 16.735 1.00 50.19 121 HIS A N 1
ATOM 963 C CA . HIS A 1 121 ? -43.946 28.644 15.832 1.00 50.19 121 HIS A CA 1
ATOM 964 C C . HIS A 1 121 ? -43.844 30.168 16.075 1.00 50.19 121 HIS A C 1
ATOM 966 O O . HIS A 1 121 ? -43.299 30.875 15.227 1.00 50.19 121 HIS A O 1
ATOM 972 N N . SER A 1 122 ? -44.345 30.703 17.189 1.00 57.97 122 SER A N 1
ATOM 973 C CA . SER A 1 122 ? -44.604 32.144 17.341 1.00 57.97 122 SER A CA 1
ATOM 974 C C . SER A 1 122 ? -43.529 32.971 18.065 1.00 57.97 122 SER A C 1
ATOM 976 O O . SER A 1 122 ? -43.692 34.183 18.152 1.00 57.97 122 SER A O 1
ATOM 978 N N . GLU A 1 123 ? -42.414 32.393 18.532 1.00 54.75 123 GLU A N 1
ATOM 979 C CA . GLU A 1 123 ? -41.421 33.146 19.338 1.00 54.75 123 GLU A CA 1
ATOM 980 C C . GLU A 1 123 ? -39.944 32.994 18.915 1.00 54.75 123 GLU A C 1
ATOM 982 O O . GLU A 1 123 ? -39.026 33.240 19.696 1.00 54.75 123 GLU A O 1
ATOM 987 N N . LEU A 1 124 ? -39.658 32.666 17.651 1.00 52.78 124 LEU A N 1
ATOM 988 C CA . LEU A 1 124 ? -38.281 32.719 17.136 1.00 52.78 124 LEU A CA 1
ATOM 989 C C . LEU A 1 124 ? -37.864 34.165 16.809 1.00 52.78 124 LEU A C 1
ATOM 991 O O . LEU A 1 124 ? -37.839 34.572 15.646 1.00 52.78 124 LEU A O 1
ATOM 995 N N . LYS A 1 125 ? -37.472 34.944 17.826 1.00 57.19 125 LYS A N 1
ATOM 996 C CA . LYS A 1 125 ? -36.669 36.162 17.612 1.00 57.19 125 LYS A CA 1
ATOM 997 C C . LYS A 1 125 ? -35.282 35.747 17.110 1.00 57.19 125 LYS A C 1
ATOM 999 O O . LYS A 1 125 ? -34.429 35.338 17.893 1.00 57.19 125 LYS A O 1
ATOM 1004 N N . ARG A 1 126 ? -35.052 35.828 15.795 1.00 51.06 126 ARG A N 1
ATOM 1005 C CA . ARG A 1 126 ? -33.710 35.656 15.218 1.00 51.06 126 ARG A CA 1
ATOM 1006 C C . ARG A 1 126 ? -32.838 36.852 15.625 1.00 51.06 126 ARG A C 1
ATOM 1008 O O . ARG A 1 126 ? -33.230 37.979 15.334 1.00 51.06 126 ARG A O 1
ATOM 1015 N N . PRO A 1 127 ? -31.669 36.652 16.253 1.00 53.81 127 PRO A N 1
ATOM 1016 C CA . PRO A 1 127 ? -30.688 37.720 16.373 1.00 53.81 127 PRO A CA 1
ATOM 1017 C C . PRO A 1 127 ? -30.136 38.053 14.980 1.00 53.81 127 PRO A C 1
ATOM 1019 O O . PRO A 1 127 ? -29.727 37.159 14.237 1.00 53.81 127 PRO A O 1
ATOM 1022 N N . GLU A 1 128 ? -30.139 39.338 14.622 1.00 54.19 128 GLU A N 1
ATOM 1023 C CA . GLU A 1 128 ? -29.511 39.831 13.397 1.00 54.19 128 GLU A CA 1
ATOM 1024 C C . GLU A 1 128 ? -28.016 39.507 13.430 1.00 54.19 128 GLU A C 1
ATOM 1026 O O . GLU A 1 128 ? -27.260 39.953 14.297 1.00 54.19 128 GLU A O 1
ATOM 1031 N N . THR A 1 129 ? -27.576 38.686 12.484 1.00 49.34 129 THR A N 1
ATOM 1032 C CA . THR A 1 129 ? -26.171 38.343 12.318 1.00 49.34 129 THR A CA 1
ATOM 1033 C C . THR A 1 129 ? -25.396 39.596 11.919 1.00 49.34 129 THR A C 1
ATOM 1035 O O . THR A 1 129 ? -25.482 40.038 10.773 1.00 49.34 129 THR A O 1
ATOM 1038 N N . LYS A 1 130 ? -24.588 40.144 12.836 1.00 47.97 130 LYS A N 1
ATOM 1039 C CA . LYS A 1 130 ? -23.461 41.019 12.484 1.00 47.97 130 LYS A CA 1
ATOM 1040 C C . LYS A 1 130 ? -22.478 40.201 11.648 1.00 47.97 130 LYS A C 1
ATOM 1042 O O . LYS A 1 130 ? -21.624 39.496 12.184 1.00 47.97 130 LYS A O 1
ATOM 1047 N N . GLY A 1 131 ? -22.651 40.251 10.331 1.00 45.34 131 GLY A N 1
ATOM 1048 C CA . GLY A 1 131 ? -21.725 39.658 9.379 1.00 45.34 131 GLY A CA 1
ATOM 1049 C C . GLY A 1 131 ? -20.328 40.233 9.591 1.00 45.34 131 GLY A C 1
ATOM 1050 O O . GLY A 1 131 ? -20.147 41.447 9.678 1.00 45.34 131 GLY A O 1
ATOM 1051 N N . TRP A 1 132 ? -19.334 39.355 9.687 1.00 39.78 132 TRP A N 1
ATOM 1052 C CA . TRP A 1 132 ? -17.939 39.740 9.528 1.00 39.78 132 TRP A CA 1
ATOM 1053 C C . TRP A 1 132 ? -17.746 40.271 8.104 1.00 39.78 132 TRP A C 1
ATOM 1055 O O . TRP A 1 132 ? -17.528 39.509 7.167 1.00 39.78 132 TRP A O 1
ATOM 1065 N N . VAL A 1 133 ? -17.827 41.588 7.935 1.00 48.00 133 VAL A N 1
ATOM 1066 C CA . VAL A 1 133 ? -17.308 42.256 6.743 1.00 48.00 133 VAL A CA 1
ATOM 1067 C C . VAL A 1 133 ? -15.823 42.506 6.984 1.00 48.00 133 VAL A C 1
ATOM 1069 O O . VAL A 1 133 ? -15.443 43.403 7.733 1.00 48.00 133 VAL A O 1
ATOM 1072 N N . LYS A 1 134 ? -14.969 41.707 6.345 1.00 52.28 134 LYS A N 1
ATOM 1073 C CA . LYS A 1 134 ? -13.609 42.131 5.998 1.00 52.28 134 LYS A CA 1
ATOM 1074 C C . LYS A 1 134 ? -13.491 42.081 4.483 1.00 52.28 134 LYS A C 1
ATOM 1076 O O . LYS A 1 134 ? -13.196 41.040 3.916 1.00 52.28 134 LYS A O 1
ATOM 1081 N N . ASN A 1 135 ? -13.807 43.229 3.886 1.00 48.62 135 ASN A N 1
ATOM 1082 C CA . ASN A 1 135 ? -13.453 43.696 2.549 1.00 48.62 135 ASN A CA 1
ATOM 1083 C C . ASN A 1 135 ? -13.392 42.593 1.487 1.00 48.62 135 ASN A C 1
ATOM 1085 O O . ASN A 1 135 ? -12.326 42.053 1.196 1.00 48.62 135 ASN A O 1
ATOM 1089 N N . SER A 1 136 ? -14.539 42.306 0.869 1.00 46.72 136 SER A N 1
ATOM 1090 C CA . SER A 1 136 ? -14.573 41.635 -0.425 1.00 46.72 136 SER A CA 1
ATOM 1091 C C . SER A 1 136 ? -13.890 42.549 -1.438 1.00 46.72 136 SER A C 1
ATOM 1093 O O . SER A 1 136 ? -14.526 43.401 -2.057 1.00 46.72 136 SER A O 1
ATOM 1095 N N . VAL A 1 137 ? -12.574 42.419 -1.581 1.00 59.03 137 VAL A N 1
ATOM 1096 C CA . VAL A 1 137 ? -11.927 42.903 -2.791 1.00 59.03 137 VAL A CA 1
ATOM 1097 C C . VAL A 1 137 ? -12.574 42.104 -3.911 1.00 59.03 137 VAL A C 1
ATOM 1099 O O . VAL A 1 137 ? -12.490 40.876 -3.904 1.00 59.03 137 VAL A O 1
ATOM 1102 N N . ASP A 1 138 ? -13.312 42.784 -4.788 1.00 60.44 138 ASP A N 1
ATOM 1103 C CA . ASP A 1 138 ? -14.050 42.150 -5.873 1.00 60.44 138 ASP A CA 1
ATOM 1104 C C . ASP A 1 138 ? -13.060 41.340 -6.713 1.00 60.44 138 ASP A C 1
ATOM 1106 O O . ASP A 1 138 ? -12.306 41.876 -7.530 1.00 60.44 138 ASP A O 1
ATOM 1110 N N . ILE A 1 139 ? -13.032 40.024 -6.490 1.00 61.38 139 ILE A N 1
ATOM 1111 C CA . ILE A 1 139 ? -12.068 39.100 -7.105 1.00 61.38 139 ILE A CA 1
ATOM 1112 C C . ILE A 1 139 ? -12.143 39.227 -8.632 1.00 61.38 139 ILE A C 1
ATOM 1114 O O . ILE A 1 139 ? -11.130 39.175 -9.323 1.00 61.38 139 ILE A O 1
ATOM 1118 N N . LYS A 1 140 ? -13.339 39.519 -9.161 1.00 61.78 140 LYS A N 1
ATOM 1119 C CA . LYS A 1 140 ? -13.575 39.804 -10.581 1.00 61.78 140 LYS A CA 1
ATOM 1120 C C . LYS A 1 140 ? -12.832 41.050 -11.072 1.00 61.78 140 LYS A C 1
ATOM 1122 O O . LYS A 1 140 ? -12.273 41.026 -12.167 1.00 61.78 140 LYS A O 1
ATOM 1127 N N . GLN A 1 141 ? -12.787 42.115 -10.274 1.00 67.75 141 GLN A N 1
ATOM 1128 C CA . GLN A 1 141 ? -12.104 43.368 -10.611 1.00 67.75 141 GLN A CA 1
ATOM 1129 C C . GLN A 1 141 ? -10.577 43.199 -10.561 1.00 67.75 141 GLN A C 1
ATOM 1131 O O . GLN A 1 141 ? -9.868 43.716 -11.431 1.00 67.75 141 GLN A O 1
ATOM 1136 N N . ILE A 1 142 ? -10.074 42.398 -9.611 1.00 67.94 142 ILE A N 1
ATOM 1137 C CA . ILE A 1 142 ? -8.659 42.000 -9.558 1.00 67.94 142 ILE A CA 1
ATOM 1138 C C . ILE A 1 142 ? -8.294 41.157 -10.784 1.00 67.94 142 ILE A C 1
ATOM 1140 O O . ILE A 1 142 ? -7.347 41.493 -11.492 1.00 67.94 142 ILE A O 1
ATOM 1144 N N . CYS A 1 143 ? -9.057 40.104 -11.091 1.00 67.06 143 CYS A N 1
ATOM 1145 C CA . CYS A 1 143 ? -8.797 39.242 -12.248 1.00 67.06 143 CYS A CA 1
ATOM 1146 C C . CYS A 1 143 ? -8.838 40.019 -13.572 1.00 67.06 143 CYS A C 1
ATOM 1148 O O . CYS A 1 143 ? -8.009 39.783 -14.454 1.00 67.06 143 CYS A O 1
ATOM 1150 N N . TYR A 1 144 ? -9.757 40.978 -13.708 1.00 72.19 144 TYR A N 1
ATOM 1151 C CA . TYR A 1 144 ? -9.817 41.856 -14.875 1.00 72.19 144 TYR A CA 1
ATOM 1152 C C . TYR A 1 144 ? -8.564 42.737 -14.996 1.00 72.19 144 TYR A C 1
ATOM 1154 O O . TYR A 1 144 ? -7.968 42.830 -16.071 1.00 72.19 144 TYR A O 1
ATOM 1162 N N . SER A 1 145 ? -8.117 43.323 -13.883 1.00 73.62 145 SER A N 1
ATOM 1163 C CA . SER A 1 145 ? -6.923 44.176 -13.840 1.00 73.62 145 SER A CA 1
ATOM 1164 C C . SER A 1 145 ? -5.640 43.390 -14.136 1.00 73.62 145 SER A C 1
ATOM 1166 O O . SER A 1 145 ? -4.813 43.842 -14.927 1.00 73.62 145 SER A O 1
ATOM 1168 N N . ILE A 1 146 ? -5.510 42.174 -13.592 1.00 76.38 146 ILE A N 1
ATOM 1169 C CA . ILE A 1 146 ? -4.382 41.262 -13.851 1.00 76.38 146 ILE A CA 1
ATOM 1170 C C . ILE A 1 146 ? -4.306 40.893 -15.338 1.00 76.38 146 ILE A C 1
ATOM 1172 O O . ILE A 1 146 ? -3.239 40.977 -15.948 1.00 76.38 146 ILE A O 1
ATOM 1176 N N . ASN A 1 147 ? -5.435 40.535 -15.954 1.00 71.00 147 ASN A N 1
ATOM 1177 C CA . ASN A 1 147 ? -5.462 40.172 -17.372 1.00 71.00 147 ASN A CA 1
ATOM 1178 C C . ASN A 1 147 ? -5.178 41.364 -18.295 1.00 71.00 147 ASN A C 1
ATOM 1180 O O . ASN A 1 147 ? -4.554 41.191 -19.344 1.00 71.00 147 ASN A O 1
ATOM 1184 N N . LYS A 1 148 ? -5.592 42.575 -17.907 1.00 78.31 148 LYS A N 1
ATOM 1185 C CA . LYS A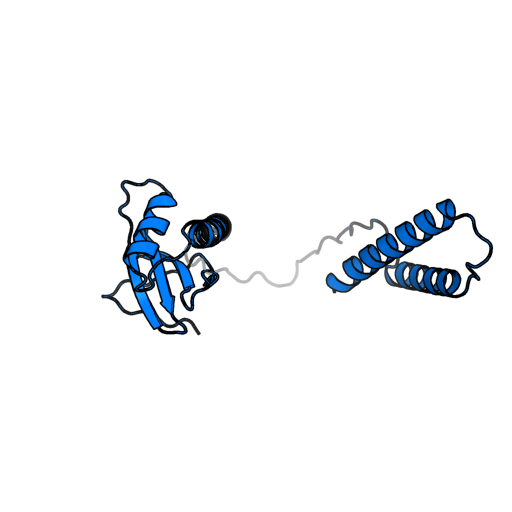 1 148 ? -5.262 43.804 -18.638 1.00 78.31 148 LYS A CA 1
ATOM 1186 C C . LYS A 1 148 ? -3.756 44.087 -18.608 1.00 78.31 148 LYS A C 1
ATOM 1188 O O . LYS A 1 148 ? -3.179 44.343 -19.662 1.00 78.31 148 LYS A O 1
ATOM 1193 N N . LEU A 1 149 ? -3.123 43.977 -17.438 1.00 72.81 149 LEU A N 1
ATOM 1194 C CA . LEU A 1 149 ? -1.673 44.154 -17.286 1.00 72.81 149 LEU A CA 1
ATOM 1195 C C . LEU A 1 149 ? -0.885 43.097 -18.068 1.00 72.81 149 LEU A C 1
ATOM 1197 O O . LEU A 1 149 ? 0.093 43.425 -18.732 1.00 72.81 149 LEU A O 1
ATOM 1201 N N . ARG A 1 150 ? -1.346 41.841 -18.069 1.00 71.00 150 ARG A N 1
ATOM 1202 C CA . ARG A 1 150 ? -0.719 40.763 -18.847 1.00 71.00 150 ARG A CA 1
ATOM 1203 C C . ARG A 1 150 ? -0.675 41.078 -20.343 1.00 71.00 150 ARG A C 1
ATOM 1205 O O . ARG A 1 150 ? 0.377 40.940 -20.953 1.00 71.00 150 ARG A O 1
ATOM 1212 N N . LYS A 1 151 ? -1.787 41.555 -20.914 1.00 69.88 151 LYS A N 1
ATOM 1213 C CA . LYS A 1 151 ? -1.831 41.958 -22.328 1.00 69.88 151 LYS A CA 1
ATOM 1214 C C . LYS A 1 151 ? -0.872 43.110 -22.629 1.00 69.88 151 LYS A C 1
ATOM 1216 O O . LYS A 1 151 ? -0.244 43.105 -23.676 1.00 69.88 151 LYS A O 1
ATOM 1221 N N . GLN A 1 152 ? -0.731 44.072 -21.717 1.00 68.06 152 GLN A N 1
ATOM 1222 C CA . GLN A 1 152 ? 0.217 45.178 -21.889 1.00 68.06 152 GLN A CA 1
ATOM 1223 C C . GLN A 1 152 ? 1.678 44.705 -21.866 1.00 68.06 152 GLN A C 1
ATOM 1225 O O . GLN A 1 152 ? 2.481 45.218 -22.634 1.00 68.06 152 GLN A O 1
ATOM 1230 N N . ILE A 1 153 ? 2.007 43.702 -21.047 1.00 68.12 153 ILE A N 1
ATOM 1231 C CA . ILE A 1 153 ? 3.344 43.088 -21.015 1.00 68.12 153 ILE A CA 1
ATOM 1232 C C . ILE A 1 153 ? 3.613 42.272 -22.287 1.00 68.12 153 ILE A C 1
ATOM 1234 O O . ILE A 1 153 ? 4.722 42.309 -22.805 1.00 68.12 153 ILE A O 1
ATOM 1238 N N . ASP A 1 154 ? 2.615 41.549 -22.802 1.00 64.62 154 ASP A N 1
ATOM 1239 C CA . ASP A 1 154 ? 2.765 40.741 -24.022 1.00 64.62 154 ASP A CA 1
ATOM 1240 C C . ASP A 1 154 ? 2.893 41.599 -25.302 1.00 64.62 154 ASP A C 1
ATOM 1242 O O . ASP A 1 154 ? 3.413 41.112 -26.302 1.00 64.62 154 ASP A O 1
ATOM 1246 N N . HIS A 1 155 ? 2.446 42.861 -25.273 1.00 62.66 155 HIS A N 1
ATOM 1247 C CA . HIS A 1 155 ? 2.567 43.825 -26.378 1.00 62.66 155 HIS A CA 1
ATOM 1248 C C . HIS A 1 155 ? 3.727 44.823 -26.222 1.00 62.66 155 HIS A C 1
ATOM 1250 O O . HIS A 1 155 ? 3.884 45.694 -27.073 1.00 62.66 155 HIS A O 1
ATOM 1256 N N . ALA A 1 156 ? 4.513 44.749 -25.145 1.00 61.28 156 ALA A N 1
ATOM 1257 C CA . ALA A 1 156 ? 5.689 45.596 -24.988 1.00 61.28 156 ALA A CA 1
ATOM 1258 C C . ALA A 1 156 ? 6.843 45.025 -25.827 1.00 61.28 156 ALA A C 1
ATOM 1260 O O . ALA A 1 156 ? 7.218 43.867 -25.643 1.00 61.28 156 ALA A O 1
ATOM 1261 N N . ASP A 1 157 ? 7.406 45.826 -26.734 1.00 58.75 157 ASP A N 1
ATOM 1262 C CA . ASP A 1 157 ? 8.538 45.416 -27.567 1.00 58.75 157 ASP A CA 1
ATOM 1263 C C . ASP A 1 157 ? 9.796 45.233 -26.705 1.00 58.75 157 ASP A C 1
ATOM 1265 O O . ASP A 1 157 ? 10.375 46.173 -26.158 1.00 58.75 157 ASP A O 1
ATOM 1269 N N . ILE A 1 158 ? 10.195 43.971 -26.560 1.00 59.78 158 ILE A N 1
ATOM 1270 C CA . ILE A 1 158 ? 11.247 43.485 -25.655 1.00 59.78 158 ILE A CA 1
ATOM 1271 C C . ILE A 1 158 ? 12.667 43.711 -26.218 1.00 59.78 158 ILE A C 1
ATOM 1273 O O . ILE A 1 158 ? 13.657 43.501 -25.519 1.00 59.78 158 ILE A O 1
ATOM 1277 N N . GLU A 1 159 ? 12.797 44.171 -27.462 1.00 55.44 159 GLU A N 1
ATOM 1278 C CA . GLU A 1 159 ? 14.054 44.096 -28.223 1.00 55.44 159 GLU A CA 1
ATOM 1279 C C . GLU A 1 159 ? 15.143 45.115 -27.829 1.00 55.44 159 GLU A C 1
ATOM 1281 O O . GLU A 1 159 ? 16.246 45.034 -28.353 1.00 55.44 159 GLU A O 1
ATOM 1286 N N . ASN A 1 160 ? 14.902 46.020 -26.870 1.00 56.38 160 ASN A N 1
ATOM 1287 C CA . ASN A 1 160 ? 15.907 47.001 -26.410 1.00 56.38 160 ASN A CA 1
ATOM 1288 C C . ASN A 1 160 ? 16.106 47.064 -24.881 1.00 56.38 160 ASN A C 1
ATOM 1290 O O . ASN A 1 160 ? 16.614 48.058 -24.359 1.00 56.38 160 ASN A O 1
ATOM 1294 N N . LEU A 1 161 ? 15.724 46.024 -24.134 1.00 58.62 161 LEU A N 1
ATOM 1295 C CA . LEU A 1 161 ? 15.897 45.990 -22.675 1.00 58.62 161 LEU A CA 1
ATOM 1296 C C . LEU A 1 161 ? 17.062 45.093 -22.240 1.00 58.62 161 LEU A C 1
ATOM 1298 O O . LEU A 1 161 ? 17.206 43.971 -22.712 1.00 58.62 161 LEU A O 1
ATOM 1302 N N . SER A 1 162 ? 17.864 45.600 -21.293 1.00 62.91 162 SER A N 1
ATOM 1303 C CA . SER A 1 162 ? 18.969 44.877 -20.645 1.00 62.91 162 SER A CA 1
ATOM 1304 C C . SER A 1 162 ? 18.522 43.494 -20.142 1.00 62.91 162 SER A C 1
ATOM 1306 O O . SER A 1 162 ? 17.449 43.352 -19.548 1.00 62.91 162 SER A O 1
ATOM 1308 N N . ASP A 1 163 ? 19.369 42.479 -20.346 1.00 61.78 163 ASP A N 1
ATOM 1309 C CA . ASP A 1 163 ? 19.110 41.067 -20.016 1.00 61.78 163 ASP A CA 1
ATOM 1310 C C . ASP A 1 163 ? 18.685 40.827 -18.558 1.00 61.78 163 ASP A C 1
ATOM 1312 O O . ASP A 1 163 ? 18.001 39.845 -18.246 1.00 61.78 163 ASP A O 1
ATOM 1316 N N . GLU A 1 164 ? 19.071 41.723 -17.651 1.00 64.75 164 GLU A N 1
ATOM 1317 C CA . GLU A 1 164 ? 18.702 41.662 -16.239 1.00 64.75 164 GLU A CA 1
ATOM 1318 C C . GLU A 1 164 ? 17.214 41.992 -16.031 1.00 64.75 164 GLU A C 1
ATOM 1320 O O . GLU A 1 164 ? 16.495 41.244 -15.362 1.00 64.75 164 GLU A O 1
ATOM 1325 N N . PHE A 1 165 ? 16.702 43.003 -16.738 1.00 61.31 165 PHE A N 1
ATOM 1326 C CA . PHE A 1 165 ? 15.278 43.352 -16.735 1.00 61.31 165 PHE A CA 1
ATOM 1327 C C . PHE A 1 165 ? 14.418 42.280 -17.409 1.00 61.31 165 PHE A C 1
ATOM 1329 O O . PHE A 1 165 ? 13.296 42.011 -16.973 1.00 61.31 165 PHE A O 1
ATOM 1336 N N . LEU A 1 166 ? 14.944 41.596 -18.428 1.00 62.91 166 LEU A N 1
ATOM 1337 C CA . LEU A 1 166 ? 14.239 40.488 -19.081 1.00 62.91 166 LEU A CA 1
ATOM 1338 C C . LEU A 1 166 ? 14.049 39.287 -18.153 1.00 62.91 166 LEU A C 1
ATOM 1340 O O . LEU A 1 166 ? 13.017 38.608 -18.214 1.00 62.91 166 LEU A O 1
ATOM 1344 N N . LYS A 1 167 ? 15.021 39.020 -17.276 1.00 69.75 167 LYS A N 1
ATOM 1345 C CA . LYS A 1 167 ? 14.900 37.966 -16.260 1.00 69.75 167 LYS A CA 1
ATOM 1346 C C . LYS A 1 167 ? 13.867 38.329 -15.199 1.00 69.75 167 LYS A C 1
ATOM 1348 O O . LYS A 1 167 ? 13.049 37.472 -14.850 1.00 69.75 167 LYS A O 1
ATOM 1353 N N . GLU A 1 168 ? 13.850 39.575 -14.734 1.00 72.12 168 GLU A N 1
ATOM 1354 C CA . GLU A 1 168 ? 12.839 40.034 -13.775 1.00 72.12 168 GLU A CA 1
ATOM 1355 C C . GLU A 1 168 ? 11.428 40.018 -14.369 1.00 72.12 168 GLU A C 1
ATOM 1357 O O . GLU A 1 168 ? 10.505 39.501 -13.734 1.00 72.12 168 GLU A O 1
ATOM 1362 N N . LEU A 1 169 ? 11.259 40.463 -15.618 1.00 67.94 169 LEU A N 1
ATOM 1363 C CA . LEU A 1 169 ? 9.969 40.426 -16.313 1.00 67.94 169 LEU A CA 1
ATOM 1364 C C . LEU A 1 169 ? 9.460 38.995 -16.520 1.00 67.94 169 LEU A C 1
ATOM 1366 O O . LEU A 1 169 ? 8.281 38.719 -16.284 1.00 67.94 169 LEU A O 1
ATOM 1370 N N . LYS A 1 170 ? 10.335 38.050 -16.888 1.00 70.50 170 LYS A N 1
ATOM 1371 C CA . LYS A 1 170 ? 9.968 36.624 -16.983 1.00 70.50 170 LYS A CA 1
ATOM 1372 C C . LYS A 1 170 ? 9.585 36.041 -15.620 1.00 70.50 170 LYS A C 1
ATOM 1374 O O . LYS A 1 170 ? 8.607 35.299 -15.525 1.00 70.50 170 LYS A O 1
ATOM 1379 N N . SER A 1 171 ? 10.312 36.402 -14.562 1.00 75.19 171 SER A N 1
ATOM 1380 C CA . SER A 1 171 ? 10.007 35.986 -13.187 1.00 75.19 171 SER A CA 1
ATOM 1381 C C . SER A 1 171 ? 8.642 36.513 -12.725 1.00 75.19 171 SER A C 1
ATOM 1383 O O . SER A 1 171 ? 7.825 35.756 -12.196 1.00 75.19 171 SER A O 1
ATOM 1385 N N . LEU A 1 172 ? 8.347 37.786 -13.000 1.00 70.44 172 LEU A N 1
ATOM 1386 C CA . LEU A 1 172 ? 7.052 38.413 -12.720 1.00 70.44 172 LEU A CA 1
ATOM 1387 C C . LEU A 1 172 ? 5.911 37.772 -13.518 1.00 70.44 172 LEU A C 1
ATOM 1389 O O . LEU A 1 172 ? 4.856 37.489 -12.947 1.00 70.44 172 LEU A O 1
ATOM 1393 N N . LYS A 1 173 ? 6.128 37.470 -14.804 1.00 72.38 173 LYS A N 1
ATOM 1394 C CA . LYS A 1 173 ? 5.148 36.775 -15.653 1.00 72.38 173 LYS A CA 1
ATOM 1395 C C . LYS A 1 173 ? 4.778 35.400 -15.089 1.00 72.38 173 LYS A C 1
ATOM 1397 O O . LYS A 1 173 ? 3.594 35.076 -15.012 1.00 72.38 173 LYS A O 1
ATOM 1402 N N . ASN A 1 174 ? 5.762 34.628 -14.628 1.00 71.69 174 ASN A N 1
ATOM 1403 C CA . ASN A 1 174 ? 5.519 33.309 -14.035 1.00 71.69 174 ASN A CA 1
ATOM 1404 C C . ASN A 1 174 ? 4.758 33.404 -12.705 1.00 71.69 174 ASN A C 1
ATOM 1406 O O . ASN A 1 174 ? 3.774 32.690 -12.512 1.00 71.69 174 ASN A O 1
ATOM 1410 N N . LYS A 1 175 ? 5.135 34.342 -11.826 1.00 75.56 175 LYS A N 1
ATOM 1411 C CA . LYS A 1 175 ? 4.422 34.574 -10.556 1.00 75.56 175 LYS A CA 1
ATOM 1412 C C . LYS A 1 175 ? 2.965 34.997 -10.776 1.00 75.56 175 LYS A C 1
ATOM 1414 O O . LYS A 1 175 ? 2.081 34.558 -10.045 1.00 75.56 175 LYS A O 1
ATOM 1419 N N . LEU A 1 176 ? 2.688 35.809 -11.798 1.00 67.25 176 LEU A N 1
ATOM 1420 C CA . LEU A 1 176 ? 1.317 36.181 -12.176 1.00 67.25 176 LEU A CA 1
ATOM 1421 C C . LEU A 1 176 ? 0.515 34.996 -12.743 1.00 67.25 176 LEU A C 1
ATOM 1423 O O . LEU A 1 176 ? -0.692 34.899 -12.523 1.00 67.25 176 LEU A O 1
ATOM 1427 N N . GLN A 1 177 ? 1.166 34.074 -13.453 1.00 65.31 177 GLN A N 1
ATOM 1428 C CA . GLN A 1 177 ? 0.510 32.868 -13.961 1.00 65.31 177 GLN A CA 1
ATOM 1429 C C . GLN A 1 177 ? 0.131 31.907 -12.826 1.00 65.31 177 GLN A C 1
ATOM 1431 O O . GLN A 1 177 ? -0.964 31.343 -12.834 1.00 65.31 177 GLN A O 1
ATOM 1436 N N . GLU A 1 178 ? 0.993 31.764 -11.821 1.00 65.25 178 GLU A N 1
ATOM 1437 C CA . GLU A 1 178 ? 0.711 30.959 -10.630 1.00 65.25 178 GLU A CA 1
ATOM 1438 C C . GLU A 1 178 ? -0.467 31.527 -9.824 1.00 65.25 178 GLU A C 1
ATOM 1440 O O . GLU A 1 178 ? -1.375 30.779 -9.453 1.00 65.25 178 GLU A O 1
ATOM 1445 N N . THR A 1 179 ? -0.524 32.848 -9.620 1.00 63.81 179 THR A N 1
ATOM 1446 C CA . THR A 1 179 ? -1.631 33.477 -8.877 1.00 63.81 179 THR A CA 1
ATOM 1447 C C . THR A 1 179 ? -2.963 33.398 -9.624 1.00 63.81 179 THR A C 1
ATOM 1449 O O . THR A 1 179 ? -3.989 33.118 -9.002 1.00 63.81 179 THR A O 1
ATOM 1452 N N . SER A 1 180 ? -2.965 33.538 -10.954 1.00 59.09 180 SER A N 1
ATOM 1453 C CA . SER A 1 180 ? -4.167 33.338 -11.778 1.00 59.09 180 SER A CA 1
ATOM 1454 C C . SER A 1 180 ? -4.723 31.907 -11.676 1.00 59.09 180 SER A C 1
ATOM 1456 O O . SER A 1 180 ? -5.940 31.720 -11.610 1.00 59.09 180 SER A O 1
ATOM 1458 N N . ASN A 1 181 ? -3.852 30.895 -11.645 1.00 59.88 181 ASN A N 1
ATOM 1459 C CA . ASN A 1 181 ? -4.252 29.484 -11.567 1.00 59.88 181 ASN A CA 1
ATOM 1460 C C . ASN A 1 181 ? -4.758 29.090 -10.166 1.00 59.88 181 ASN A C 1
ATOM 1462 O O . ASN A 1 181 ? -5.680 28.280 -10.038 1.00 59.88 181 ASN A O 1
ATOM 1466 N N . CYS A 1 182 ? -4.202 29.692 -9.112 1.00 53.09 182 CYS A N 1
ATOM 1467 C CA . CYS A 1 182 ? -4.675 29.505 -7.738 1.00 53.09 182 CYS A CA 1
ATOM 1468 C C . CYS A 1 182 ? -6.087 30.071 -7.512 1.00 53.09 182 CYS A C 1
ATOM 1470 O O . CYS A 1 182 ? -6.862 29.477 -6.770 1.00 53.09 182 CYS A O 1
ATOM 1472 N N . ILE A 1 183 ? -6.453 31.177 -8.170 1.00 55.19 183 ILE A N 1
ATOM 1473 C CA . ILE A 1 183 ? -7.789 31.782 -8.013 1.00 55.19 183 ILE A CA 1
ATOM 1474 C C . I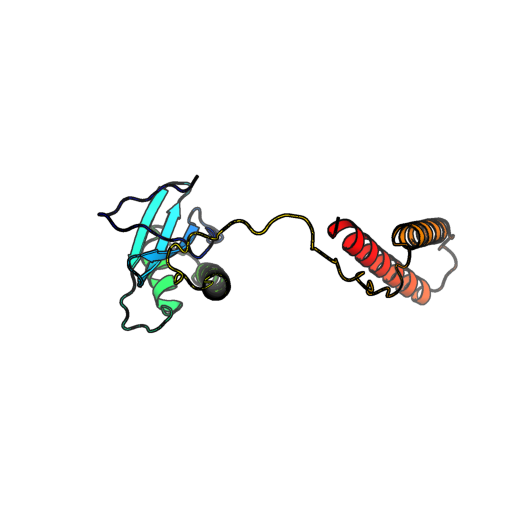LE A 1 183 ? -8.858 30.989 -8.784 1.00 55.19 183 ILE A C 1
ATOM 1476 O O . ILE A 1 183 ? -9.979 30.840 -8.305 1.00 55.19 183 ILE A O 1
ATOM 1480 N N . CYS A 1 184 ? -8.520 30.417 -9.945 1.00 48.22 184 CYS A N 1
ATOM 1481 C CA . CYS A 1 184 ? -9.477 29.647 -10.754 1.00 48.22 184 CYS A CA 1
ATOM 1482 C C . CYS A 1 184 ? -9.741 28.220 -10.241 1.00 48.22 184 CYS A C 1
ATOM 1484 O O . CYS A 1 184 ? -10.634 27.560 -10.754 1.00 48.22 184 CYS A O 1
ATOM 1486 N N . SER A 1 185 ? -8.978 27.724 -9.261 1.00 46.38 185 SER A N 1
ATOM 1487 C CA . SER A 1 185 ? -9.130 26.364 -8.710 1.00 46.38 185 SER A CA 1
ATOM 1488 C C . SER A 1 185 ? -9.940 26.303 -7.406 1.00 46.38 185 SER A C 1
ATOM 1490 O O . SER A 1 185 ? -10.119 25.221 -6.849 1.00 46.38 185 SER A O 1
ATOM 1492 N N . GLN A 1 186 ? -10.432 27.450 -6.922 1.00 47.28 186 GLN A N 1
ATOM 1493 C CA . GLN A 1 186 ? -11.274 27.565 -5.722 1.00 47.28 186 GLN A CA 1
ATOM 1494 C C . GLN A 1 186 ? -12.769 27.796 -6.022 1.00 47.28 186 GLN A C 1
ATOM 1496 O O . GLN A 1 186 ? -13.542 27.973 -5.080 1.00 47.28 186 GLN A O 1
ATOM 1501 N N . PHE A 1 187 ? -13.176 27.755 -7.296 1.00 40.47 187 PHE A N 1
ATOM 1502 C CA . PHE A 1 187 ? -14.573 27.783 -7.747 1.00 40.47 187 PHE A CA 1
ATOM 1503 C C . PHE A 1 187 ? -14.934 26.504 -8.500 1.00 40.47 187 PHE A C 1
ATOM 1505 O O . PHE A 1 187 ? -14.069 26.010 -9.259 1.00 40.47 187 PHE A O 1
#

Sequence (187 aa):
MNEKTKTGNMEFIPLTNRLGISGTSYMIQLGIINNKWTSVLLRGKKCIALNTYSKDYGDMPNINHIINWALNTIPVPNINPQQIRKTVQLLIKQAMKNKEKKRELIPIKETKSVKLETIPHSELKRPETKGWVKNSVDIKQICYSINKLRKQIDHADIENLSDEFLKELKSLKNKLQETSNCICSQF

Organism: NCBI:txid412755

Radius of gyration: 28.02 Å; chains: 1; bounding box: 64×63×52 Å

Secondary structure (DSSP, 8-state):
------STT---EE-S--EEPTTSSEEEEEEEETTEEEEEEEETTEEEEEEEPPGGGTTS--HHHHHHHHHHHS--TT--HHHHHHHHHHHHHHHHHHHHHHHHT---------------TT---PPP----------HHHHHHHHHHHHHHHHTS--TTS-HHHHHHHHHHHHHHHHHHHHHHT--

Foldseek 3Di:
DDDQPDDDPWGWAWLFDWADQPPDQKTWTWTDTPNFIKIWIDRVHDTQDMDTDDCPCPPDHDLVVVLVVVVVRDPDPPRDSVSSSVNSVVNVVSSVVSVVVVVVPDDDPDDDPDPDDDDDDDDPPDDDDPDPDDDPPPVVVVLVVLVVVVVVLVPDDPVPDDPVVVVVSVVVNVVSVVVNVVVVVVD